Protein AF-A0A3M1FIF6-F1 (afdb_monomer)

Radius of gyration: 38.56 Å; Cα contacts (8 Å, |Δi|>4): 277; chains: 1; bounding box: 97×62×98 Å

Solvent-accessible surface area (backbone atoms only — not comparable to full-atom values): 12762 Å² total; per-residue (Å²): 134,82,80,75,77,68,78,75,54,40,77,48,68,48,83,48,38,41,94,79,34,42,35,45,82,38,70,47,76,80,65,50,48,75,54,70,48,67,46,13,52,78,68,37,46,34,55,78,44,71,49,74,81,66,53,41,77,62,70,82,65,48,12,51,79,66,41,65,35,32,33,70,48,83,51,40,38,95,76,36,45,34,47,75,42,67,48,76,80,67,52,48,78,50,69,48,68,45,12,47,82,66,34,43,34,43,80,42,72,50,80,80,67,53,46,78,51,72,46,71,44,12,46,84,69,36,42,36,51,81,51,70,50,68,83,61,54,45,76,48,72,65,67,47,12,47,88,73,34,86,40,59,78,41,62,85,44,86,78,75,66,53,49,101,89,46,86,78,72,83,75,71,76,80,77,79,83,78,88,85,81,92,84,89,80,91,82,89,85,85,90,84,84,90,84,92,88,89,87,82,135

Nearest PDB structures (foldseek):
  3fby-assembly3_C  TM=7.696E-01  e=1.715E-20  Homo sapiens
  1yo8-assembly1_A  TM=8.166E-01  e=1.589E-19  Homo sapiens
  2rhp-assembly1_A  TM=7.759E-01  e=4.993E-20  unclassified
  1ux6-assembly1_A  TM=5.745E-01  e=5.198E-10  Homo sapiens

Sequence (201 aa):
MHLVVESNGDADCDGRPDEEDNCPEVENPNQSDGDGDGVGDACDNCRTVSNPEQTDTDEDGLGDACDGDDDNDGRGDGSDNCPIVANPDQQNGDGDRWGDACDNCPDTRNDDQTDGDEDGVGDACDNCPDTRNAEQNDRDLDGAGDVCDCAPNDPDQQTGCTGCGGISALTLPPAPWGTLPLFGFLLACTLVIRFAGKARK

Mean predicted aligned error: 12.82 Å

pLDDT: mean 85.35, std 20.3, range [39.88, 98.81]

Foldseek 3Di:
DPPPPPVQCQQCPLPDHCVRALDSNFRDVVQDQQCPQSHGCRQALDRNFRDVVNDQLCPPSRHPRPDQQSNPLVDGQVRALDSRFRDVPQDQQCPESHHCRQALDSNFHDNPNDQQCPQSHHPRQALDSNDRDVVNDQQCPLSHGPVRDPCSNDNVPPDDPCDDDDDPPPPDDPDPDDDDDDDDDDDDDDDDDDDDDDDDD

Structure (mmCIF, N/CA/C/O backbone):
data_AF-A0A3M1FIF6-F1
#
_entry.id   AF-A0A3M1FIF6-F1
#
loop_
_atom_site.group_PDB
_atom_site.id
_atom_site.type_symbol
_atom_site.label_atom_id
_atom_site.label_alt_id
_atom_site.label_comp_id
_atom_site.label_asym_id
_atom_site.label_entity_id
_atom_site.label_seq_id
_atom_site.pdbx_PDB_ins_code
_atom_site.Cartn_x
_atom_site.Cartn_y
_atom_site.Cartn_z
_atom_site.occupancy
_atom_site.B_iso_or_equiv
_atom_site.auth_seq_id
_atom_site.auth_comp_id
_atom_site.auth_asym_id
_atom_site.auth_atom_id
_atom_site.pdbx_PDB_model_num
ATOM 1 N N . MET A 1 1 ? -19.672 41.237 34.293 1.00 49.28 1 MET A N 1
ATOM 2 C CA . MET A 1 1 ? -19.257 39.824 34.273 1.00 49.28 1 MET A CA 1
ATOM 3 C C . MET A 1 1 ? -19.518 39.320 32.872 1.00 49.28 1 MET A C 1
ATOM 5 O O . MET A 1 1 ? -20.670 39.131 32.517 1.00 49.28 1 MET A O 1
ATOM 9 N N . HIS A 1 2 ? -18.475 39.256 32.053 1.00 57.16 2 HIS A N 1
ATOM 10 C CA . HIS A 1 2 ? -18.519 38.535 30.789 1.00 57.16 2 HIS A CA 1
ATOM 11 C C . HIS A 1 2 ? -18.121 37.110 31.167 1.00 57.16 2 HIS A C 1
ATOM 13 O O . HIS A 1 2 ? -16.975 36.892 31.552 1.00 57.16 2 HIS A O 1
ATOM 19 N N . LEU A 1 3 ? -19.098 36.206 31.243 1.00 53.75 3 LEU A N 1
ATOM 20 C CA . LEU A 1 3 ? -18.813 34.780 31.335 1.00 53.75 3 LEU A CA 1
ATOM 21 C C . LEU A 1 3 ? -18.221 34.411 29.981 1.00 53.75 3 LEU A C 1
ATOM 23 O O . LEU A 1 3 ? -18.944 34.337 28.992 1.00 53.75 3 LEU A O 1
ATOM 27 N N . VAL A 1 4 ? -16.899 34.296 29.937 1.00 54.22 4 VAL A N 1
ATOM 28 C CA . VAL A 1 4 ? -16.239 33.542 28.882 1.00 54.22 4 VAL A CA 1
ATOM 29 C C . VAL A 1 4 ? -16.661 32.107 29.172 1.00 54.22 4 VAL A C 1
ATOM 31 O O . VAL A 1 4 ? -16.271 31.551 30.195 1.00 54.22 4 VAL A O 1
ATOM 34 N N . VAL A 1 5 ? -17.583 31.569 28.377 1.00 57.00 5 VAL A N 1
ATOM 35 C CA . VAL A 1 5 ? -17.712 30.118 28.281 1.00 57.00 5 VAL A CA 1
ATOM 36 C C . VAL A 1 5 ? -16.458 29.737 27.516 1.00 57.00 5 VAL A C 1
ATOM 38 O O . VAL A 1 5 ? -16.393 29.929 26.305 1.00 57.00 5 VAL A O 1
ATOM 41 N N . GLU A 1 6 ? -15.401 29.397 28.247 1.00 57.62 6 GLU A N 1
ATOM 42 C CA . GLU A 1 6 ? -14.290 28.665 27.659 1.00 57.62 6 GLU A CA 1
ATOM 43 C C . GLU A 1 6 ? -14.957 27.416 27.072 1.00 57.62 6 GLU A C 1
ATOM 45 O O . GLU A 1 6 ? -15.631 26.686 27.796 1.00 57.62 6 GLU A O 1
ATOM 50 N N . SER A 1 7 ? -14.955 27.275 25.741 1.00 63.34 7 SER A N 1
ATOM 51 C CA . SER A 1 7 ? -15.323 26.007 25.111 1.00 63.34 7 SER A CA 1
ATOM 52 C C . SER A 1 7 ? -14.453 24.974 25.802 1.00 63.34 7 SER A C 1
ATOM 54 O O . SER A 1 7 ? -13.232 25.103 25.728 1.00 63.34 7 SER A O 1
ATOM 56 N N . ASN A 1 8 ? -15.050 24.044 26.540 1.00 65.88 8 ASN A N 1
ATOM 57 C CA . ASN A 1 8 ? -14.327 23.167 27.460 1.00 65.88 8 ASN A CA 1
ATOM 58 C C . ASN A 1 8 ? -13.332 22.216 26.763 1.00 65.88 8 ASN A C 1
ATOM 60 O O . ASN A 1 8 ? -12.764 21.382 27.454 1.00 65.88 8 ASN A O 1
ATOM 64 N N . GLY A 1 9 ? -13.104 22.369 25.449 1.00 86.81 9 GLY A N 1
ATOM 65 C CA . GLY A 1 9 ? -12.357 21.425 24.624 1.00 86.81 9 GLY A CA 1
ATOM 66 C C . GLY A 1 9 ? -12.996 20.061 24.781 1.00 86.81 9 GLY A C 1
ATOM 67 O O . GLY A 1 9 ? -12.345 19.193 25.319 1.00 86.81 9 GLY A O 1
ATOM 68 N N . ASP A 1 10 ? -14.298 19.988 24.516 1.00 93.88 10 ASP A N 1
ATOM 69 C CA . ASP A 1 10 ? -15.177 18.829 24.691 1.00 93.88 10 ASP A CA 1
ATOM 70 C C . ASP A 1 10 ? -16.154 18.927 23.511 1.00 93.88 10 ASP A C 1
ATOM 72 O O . ASP A 1 10 ? -17.093 19.743 23.531 1.00 93.88 10 ASP A O 1
ATOM 76 N N . ALA A 1 11 ? -15.781 18.294 22.399 1.00 95.44 11 ALA A N 1
ATOM 77 C CA . ALA A 1 11 ? -16.432 18.460 21.105 1.00 95.44 11 ALA A CA 1
ATOM 78 C C . ALA A 1 11 ? -17.765 17.705 21.024 1.00 95.44 11 ALA A C 1
ATOM 80 O O . ALA A 1 11 ? -18.719 18.217 20.421 1.00 95.44 11 ALA A O 1
ATOM 81 N N . ASP A 1 12 ? -17.868 16.562 21.694 1.00 95.62 12 ASP A N 1
ATOM 82 C CA . ASP A 1 12 ? -19.055 15.713 21.701 1.00 95.62 12 ASP A CA 1
ATOM 83 C C . ASP A 1 12 ? -19.976 15.931 22.922 1.00 95.62 12 ASP A C 1
ATOM 85 O O . ASP A 1 12 ? -21.118 15.471 22.926 1.00 95.62 12 ASP A O 1
ATOM 89 N N . CYS A 1 13 ? -19.552 16.748 23.894 1.00 95.12 13 CYS A N 1
ATOM 90 C CA . CYS A 1 13 ? -20.292 17.110 25.104 1.00 95.12 13 CYS A CA 1
ATOM 91 C C . CYS A 1 13 ? -20.583 15.931 26.048 1.00 95.12 13 CYS A C 1
ATOM 93 O O . CYS A 1 13 ? -21.569 15.978 26.805 1.00 95.12 13 CYS A O 1
ATOM 95 N N . ASP A 1 14 ? -19.737 14.903 26.054 1.00 95.69 14 ASP A N 1
ATOM 96 C CA . ASP A 1 14 ? -19.899 13.717 26.896 1.00 95.69 14 ASP A CA 1
ATOM 97 C C . ASP A 1 14 ? -19.422 13.935 28.357 1.00 95.69 14 ASP A C 1
ATOM 99 O O . ASP A 1 14 ? -19.724 13.154 29.275 1.00 95.69 14 ASP A O 1
ATOM 103 N N . GLY A 1 15 ? -18.751 15.068 28.601 1.00 94.44 15 GLY A N 1
ATOM 104 C CA . GLY A 1 15 ? -18.193 15.461 29.889 1.00 94.44 15 GLY A CA 1
ATOM 105 C C . GLY A 1 15 ? -16.718 15.099 30.086 1.00 94.44 15 GLY A C 1
ATOM 106 O O . GLY A 1 15 ? -16.216 15.264 31.210 1.00 94.44 15 GLY A O 1
ATOM 107 N N . ARG A 1 16 ? -16.029 14.632 29.042 1.00 94.19 16 ARG A N 1
ATOM 108 C CA . ARG A 1 16 ? -14.581 14.454 28.950 1.00 94.19 16 ARG A CA 1
ATOM 109 C C . ARG A 1 16 ? -13.983 15.533 28.047 1.00 94.19 16 ARG A C 1
ATOM 111 O O . ARG A 1 16 ? -14.531 15.842 27.003 1.00 94.19 16 ARG A O 1
ATOM 118 N N . PRO A 1 17 ? -12.879 16.172 28.459 1.00 95.31 17 PRO A N 1
ATOM 119 C CA . PRO A 1 17 ? -12.136 17.022 27.540 1.00 95.31 17 PRO A CA 1
ATOM 120 C C . PRO A 1 17 ? -11.470 16.180 26.441 1.00 95.31 17 PRO A C 1
ATOM 122 O O . PRO A 1 17 ? -10.896 15.151 26.779 1.00 95.31 17 PRO A O 1
ATOM 125 N N . ASP A 1 18 ? -11.423 16.670 25.201 1.00 94.88 18 ASP A N 1
ATOM 126 C CA . ASP A 1 18 ? -10.848 16.037 24.002 1.00 94.88 18 ASP A CA 1
ATOM 127 C C . ASP A 1 18 ? -9.429 15.468 24.240 1.00 94.88 18 ASP A C 1
ATOM 129 O O . ASP A 1 18 ? -9.047 14.451 23.677 1.00 94.88 18 ASP A O 1
ATOM 133 N N . GLU A 1 19 ? -8.611 16.117 25.084 1.00 95.56 19 GLU A N 1
ATOM 134 C CA . GLU A 1 19 ? -7.244 15.662 25.415 1.00 95.56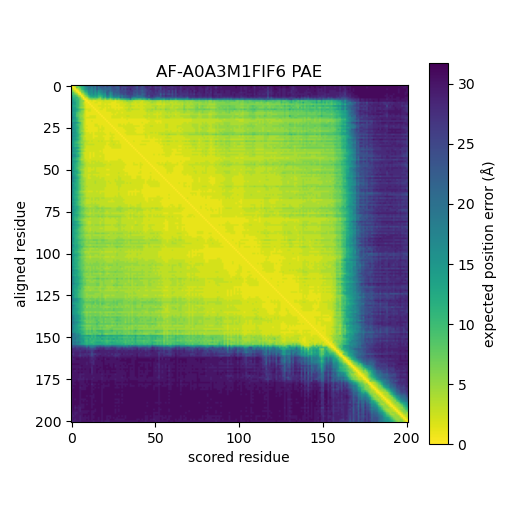 19 GLU A CA 1
ATOM 135 C C . GLU A 1 19 ? -7.204 14.422 26.336 1.00 95.56 19 GLU A C 1
ATOM 137 O O . GLU A 1 19 ? -6.167 13.766 26.455 1.00 95.56 19 GLU A O 1
ATOM 142 N N . GLU A 1 20 ? -8.302 14.137 27.035 1.00 95.81 20 GLU A N 1
ATOM 143 C CA . GLU A 1 20 ? -8.501 12.987 27.926 1.00 95.81 20 GLU A CA 1
ATOM 144 C C . GLU A 1 20 ? -9.580 12.027 27.394 1.00 95.81 20 GLU A C 1
ATOM 146 O O . GLU A 1 20 ? -9.973 11.110 28.121 1.00 95.81 20 GLU A O 1
ATOM 151 N N . ASP A 1 21 ? -10.056 12.260 26.169 1.00 97.75 21 ASP A N 1
ATOM 152 C CA . ASP A 1 21 ? -11.133 11.531 25.517 1.00 97.75 21 ASP A CA 1
ATOM 153 C C . ASP A 1 21 ? -10.577 10.591 24.439 1.00 97.75 21 ASP A C 1
ATOM 155 O O . ASP A 1 21 ? -9.912 11.022 23.496 1.00 97.75 21 ASP A O 1
ATOM 159 N N . ASN A 1 22 ? -10.829 9.291 24.583 1.00 98.19 22 ASN A N 1
ATOM 160 C CA . ASN A 1 22 ? -10.452 8.293 23.585 1.00 98.19 22 ASN A CA 1
ATOM 161 C C . ASN A 1 22 ? -11.441 8.178 22.407 1.00 98.19 22 ASN A C 1
ATOM 163 O O . ASN A 1 22 ? -11.198 7.380 21.505 1.00 98.19 22 ASN A O 1
ATOM 167 N N . CYS A 1 23 ? -12.514 8.975 22.383 1.00 98.25 23 CYS A N 1
ATOM 168 C CA . CYS A 1 23 ? -13.397 9.198 21.239 1.00 98.25 23 CYS A CA 1
ATOM 169 C C . CYS A 1 23 ? -13.883 10.662 21.149 1.00 98.25 23 CYS A C 1
ATOM 171 O O . CYS A 1 23 ? -15.083 10.894 21.244 1.00 98.25 23 CYS A O 1
ATOM 173 N N . PRO A 1 24 ? -13.017 11.644 20.829 1.00 97.31 24 PRO A N 1
ATOM 174 C CA . PRO A 1 24 ? -13.350 13.077 20.927 1.00 97.31 24 PRO A CA 1
ATOM 175 C C . PRO A 1 24 ? -14.587 13.560 20.148 1.00 97.31 24 PRO A C 1
ATOM 177 O O . PRO A 1 24 ? -15.084 14.657 20.376 1.00 97.31 24 PRO A O 1
ATOM 180 N N . GLU A 1 25 ? -15.059 12.788 19.168 1.00 97.12 25 GLU A N 1
ATOM 181 C CA . GLU A 1 25 ? -16.202 13.133 18.312 1.00 97.12 25 GLU A CA 1
ATOM 182 C C . GLU A 1 25 ? -17.436 12.236 18.569 1.00 97.12 25 GLU A C 1
ATOM 184 O O . GLU A 1 25 ? -18.458 12.386 17.889 1.00 97.12 25 GLU A O 1
ATOM 189 N N . VAL A 1 26 ? -17.363 11.276 19.503 1.00 97.69 26 VAL A N 1
ATOM 190 C CA 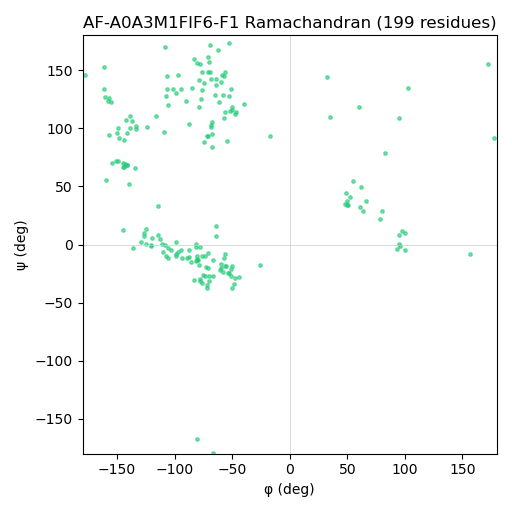. VAL A 1 26 ? -18.415 10.276 19.751 1.00 97.69 26 VAL A CA 1
ATOM 191 C C . VAL A 1 26 ? -18.620 10.042 21.246 1.00 97.69 26 VAL A C 1
ATOM 193 O O . VAL A 1 26 ? -17.839 9.326 21.866 1.00 97.69 26 VAL A O 1
ATOM 196 N N . GLU A 1 27 ? -19.782 10.485 21.752 1.00 98.00 27 GLU A N 1
ATOM 197 C CA . GLU A 1 27 ? -20.105 10.438 23.185 1.00 98.00 27 GLU A CA 1
ATOM 198 C C . GLU A 1 27 ? -19.815 9.071 23.829 1.00 98.00 27 GLU A C 1
ATOM 200 O O . GLU A 1 27 ? -20.529 8.081 23.599 1.00 98.00 27 GLU A O 1
ATOM 205 N N . ASN A 1 28 ? -18.830 9.020 24.727 1.00 97.88 28 ASN A N 1
ATOM 206 C CA . ASN A 1 28 ? -18.454 7.813 25.456 1.00 97.88 28 ASN A CA 1
ATOM 207 C C . ASN A 1 28 ? -17.991 8.107 26.905 1.00 97.88 28 ASN A C 1
ATOM 209 O O . ASN A 1 28 ? -16.875 7.761 27.306 1.00 97.88 28 ASN A O 1
ATOM 213 N N . PRO A 1 29 ? -18.886 8.575 27.805 1.00 96.69 29 PRO A N 1
ATOM 214 C CA . PRO A 1 29 ? -18.477 9.077 29.128 1.00 96.69 29 PRO A CA 1
ATOM 215 C C . PRO A 1 29 ? -17.753 8.051 30.019 1.00 96.69 29 PRO A C 1
ATOM 217 O O . PRO A 1 29 ? -17.075 8.392 31.001 1.00 96.69 29 PRO A O 1
ATOM 220 N N . ASN A 1 30 ? -17.955 6.761 29.729 1.00 97.56 30 ASN A N 1
ATOM 221 C CA . ASN A 1 30 ? -17.324 5.640 30.416 1.00 97.56 30 ASN A CA 1
ATOM 222 C C . ASN A 1 30 ? -15.894 5.345 29.939 1.00 97.56 30 ASN A C 1
ATOM 224 O O . ASN A 1 30 ? -15.221 4.599 30.652 1.00 97.56 30 ASN A O 1
ATOM 228 N N . GLN A 1 31 ? -15.455 5.907 28.806 1.00 98.19 31 GLN A N 1
ATOM 229 C CA . GLN A 1 31 ? -14.107 5.788 28.240 1.00 98.19 31 GLN A CA 1
ATOM 230 C C . GLN A 1 31 ? -13.654 4.323 28.191 1.00 98.19 31 GLN A C 1
ATOM 232 O O . GLN A 1 31 ? -12.589 3.957 28.685 1.00 98.19 31 GLN A O 1
ATOM 237 N N . SER A 1 32 ? -14.556 3.442 27.740 1.00 98.50 32 SER A N 1
ATOM 238 C CA . SER A 1 32 ? -14.239 2.017 27.594 1.00 98.50 32 SER A CA 1
ATOM 239 C C . SER A 1 32 ? -13.342 1.822 26.382 1.00 98.50 32 SER A C 1
ATOM 241 O O . SER A 1 32 ? -13.538 2.488 25.374 1.00 98.50 32 SER A O 1
ATOM 243 N N . ASP A 1 33 ? -12.356 0.953 26.532 1.00 98.50 33 ASP A N 1
ATOM 244 C CA . ASP A 1 33 ? -11.317 0.640 25.553 1.00 98.50 33 ASP A CA 1
ATOM 245 C C . ASP A 1 33 ? -10.948 -0.828 25.808 1.00 98.50 33 ASP A C 1
ATOM 247 O O . ASP A 1 33 ? -10.303 -1.170 26.811 1.00 98.50 33 ASP A O 1
ATOM 251 N N . GLY A 1 34 ? -11.564 -1.715 25.030 1.00 98.00 34 GLY A N 1
ATOM 252 C CA . GLY A 1 34 ? -11.594 -3.149 25.276 1.00 98.00 34 GLY A CA 1
ATOM 253 C C . GLY A 1 34 ? -10.261 -3.839 25.016 1.00 98.00 34 GLY A C 1
ATOM 254 O O . GLY A 1 34 ? -9.918 -4.790 25.733 1.00 98.00 34 GLY A O 1
ATOM 255 N N . ASP A 1 35 ? -9.515 -3.371 24.023 1.00 98.50 35 ASP A N 1
ATOM 256 C CA . ASP A 1 35 ? -8.230 -3.930 23.613 1.00 98.50 35 ASP A CA 1
ATOM 257 C C . ASP A 1 35 ? -7.020 -3.077 24.026 1.00 98.50 35 ASP A C 1
ATOM 259 O O . ASP A 1 35 ? -5.899 -3.600 24.068 1.00 98.50 35 ASP A O 1
ATOM 263 N N . GLY A 1 36 ? -7.247 -1.847 24.488 1.00 98.38 36 GLY A N 1
ATOM 264 C CA . GLY A 1 36 ? -6.241 -0.983 25.089 1.00 98.38 36 GLY A CA 1
ATOM 265 C C . GLY A 1 36 ? -5.367 -0.268 24.067 1.00 98.38 36 GLY A C 1
ATOM 266 O O . GLY A 1 36 ? -4.189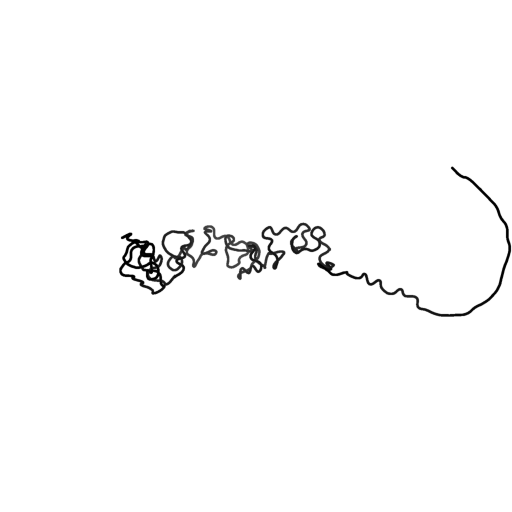 -0.030 24.365 1.00 98.38 36 GLY A O 1
ATOM 267 N N . ASP A 1 37 ? -5.887 0.005 22.873 1.00 98.50 37 ASP A N 1
ATOM 268 C CA . ASP A 1 37 ? -5.135 0.617 21.780 1.00 98.50 37 ASP A CA 1
ATOM 269 C C . ASP A 1 37 ? -5.135 2.157 21.803 1.00 98.50 37 ASP A C 1
ATOM 271 O O . ASP A 1 37 ? -4.294 2.790 21.157 1.00 98.50 37 ASP A O 1
ATOM 275 N N . GLY A 1 38 ? -5.980 2.748 22.653 1.00 98.06 38 GLY A N 1
ATOM 276 C CA . GLY A 1 38 ? -6.117 4.189 22.828 1.00 98.06 38 GLY A CA 1
ATOM 277 C C . GLY A 1 38 ? -7.310 4.808 22.101 1.00 98.06 38 GLY A C 1
ATOM 278 O O . GLY A 1 38 ? -7.558 5.995 22.317 1.00 98.06 38 GLY A O 1
ATOM 279 N N . VAL A 1 39 ? -8.057 4.036 21.313 1.00 98.62 39 VAL A N 1
ATOM 280 C CA . VAL A 1 39 ? -9.339 4.403 20.708 1.00 98.62 39 VAL A CA 1
ATOM 281 C C . VAL A 1 39 ? -10.459 3.766 21.532 1.00 98.62 39 VAL A C 1
ATOM 283 O O . VAL A 1 39 ? -10.386 2.622 21.965 1.00 98.62 39 VAL A O 1
ATOM 286 N N . GLY A 1 40 ? -11.497 4.531 21.861 1.00 98.62 40 GLY A N 1
ATOM 287 C CA . GLY A 1 40 ? -12.576 4.018 22.701 1.00 98.62 40 GLY A CA 1
ATOM 288 C C . GLY A 1 40 ? -13.530 3.090 21.947 1.00 98.62 40 GLY A C 1
ATOM 289 O O . GLY A 1 40 ? -13.878 3.343 20.799 1.00 98.62 40 GLY A O 1
ATOM 290 N N . ASP A 1 41 ? -14.108 2.107 22.646 1.00 98.69 41 ASP A N 1
ATOM 291 C CA . ASP A 1 41 ? -15.076 1.127 22.111 1.00 98.69 41 ASP A CA 1
ATOM 292 C C . ASP A 1 41 ? -16.259 1.758 21.336 1.00 98.69 41 ASP A C 1
ATOM 294 O O . ASP A 1 41 ? -16.989 1.071 20.616 1.00 98.69 41 ASP A O 1
ATOM 298 N N . ALA A 1 42 ? -16.548 3.039 21.581 1.00 98.19 42 ALA A N 1
ATOM 299 C CA . ALA A 1 42 ? -17.637 3.777 20.951 1.00 98.19 42 ALA A CA 1
ATOM 300 C C . ALA A 1 42 ? -17.315 4.238 19.521 1.00 98.19 42 ALA A C 1
ATOM 302 O O . ALA A 1 42 ? -18.240 4.348 18.714 1.00 98.19 42 ALA A O 1
ATOM 303 N N . CYS A 1 43 ? -16.041 4.493 19.228 1.00 98.44 43 CYS A N 1
ATOM 304 C CA . CYS A 1 43 ? -15.541 4.973 17.943 1.00 98.44 43 CYS A CA 1
ATOM 305 C C . CYS A 1 43 ? -14.517 4.024 17.299 1.00 98.44 43 CYS A C 1
ATOM 307 O O . CYS A 1 43 ? -14.062 4.310 16.201 1.00 98.44 43 CYS A O 1
ATOM 309 N N . ASP A 1 44 ? -14.199 2.911 17.957 1.00 98.81 44 ASP A N 1
ATOM 310 C CA . ASP A 1 44 ? -13.289 1.885 17.466 1.00 98.81 44 ASP A CA 1
ATOM 311 C C . ASP A 1 44 ? -13.966 0.960 16.430 1.00 98.81 44 ASP A C 1
ATOM 313 O O . ASP A 1 44 ? -14.944 0.254 16.734 1.00 98.81 44 ASP A O 1
ATOM 317 N N . ASN A 1 45 ? -13.443 0.958 15.200 1.00 98.69 45 ASN A N 1
ATOM 318 C CA . ASN A 1 45 ? -13.883 0.103 14.096 1.00 98.69 45 ASN A CA 1
ATOM 319 C C . ASN A 1 45 ? -13.456 -1.372 14.263 1.00 98.69 45 ASN A C 1
ATOM 321 O O . ASN A 1 45 ? -14.011 -2.244 13.593 1.00 98.69 45 ASN A O 1
ATOM 325 N N . CYS A 1 46 ? -12.586 -1.678 15.232 1.00 98.56 46 CYS A N 1
ATOM 326 C CA . CYS A 1 46 ? -12.130 -3.017 15.589 1.00 98.56 46 CYS A CA 1
ATOM 327 C C . CYS A 1 46 ? -12.007 -3.262 17.102 1.00 98.56 46 CYS A C 1
ATOM 329 O O . CYS A 1 46 ? -11.054 -3.893 17.529 1.00 98.56 46 CYS A O 1
ATOM 331 N N . ARG A 1 47 ? -13.069 -2.966 17.868 1.00 98.19 47 ARG A N 1
ATOM 332 C CA . ARG A 1 47 ? -13.305 -3.162 19.334 1.00 98.19 47 ARG A CA 1
ATOM 333 C C . ARG A 1 47 ? -12.593 -4.262 20.146 1.00 98.19 47 ARG A C 1
ATOM 335 O O . ARG A 1 47 ? -12.744 -4.321 21.369 1.00 98.19 47 ARG A O 1
ATOM 342 N N . THR A 1 48 ? -12.015 -5.275 19.517 1.00 98.00 48 THR A N 1
ATOM 343 C CA . THR A 1 48 ? -11.330 -6.386 20.191 1.00 98.00 48 THR A CA 1
ATOM 344 C C . THR A 1 48 ? -9.923 -6.657 19.653 1.00 98.00 48 THR A C 1
ATOM 346 O O . THR A 1 48 ? -9.295 -7.626 20.096 1.00 98.00 48 THR A O 1
ATOM 349 N N . VAL A 1 49 ? -9.450 -5.864 18.691 1.00 98.38 49 VAL A N 1
ATOM 350 C CA . VAL A 1 49 ? -8.175 -6.015 17.993 1.00 98.38 49 VAL A CA 1
ATOM 351 C C . VAL A 1 49 ? -7.525 -4.643 17.864 1.00 98.38 49 VAL A C 1
ATOM 353 O O . VAL A 1 49 ? -7.882 -3.876 16.987 1.00 98.38 49 VAL A O 1
ATOM 356 N N . SER A 1 50 ? -6.488 -4.421 18.673 1.00 98.50 50 SER A N 1
ATOM 357 C CA . SER A 1 50 ? -5.751 -3.158 18.708 1.00 98.50 50 SER A CA 1
ATOM 358 C C . SER A 1 50 ? -5.315 -2.684 17.317 1.00 98.50 50 SER A C 1
ATOM 360 O O . SER A 1 50 ? -4.504 -3.347 16.659 1.00 98.50 50 SER A O 1
ATOM 362 N N . ASN A 1 51 ? -5.805 -1.513 16.919 1.00 98.50 51 ASN A N 1
ATOM 363 C CA . ASN A 1 51 ? -5.541 -0.840 15.653 1.00 98.50 51 ASN A CA 1
ATOM 364 C C . ASN A 1 51 ? -5.632 0.699 15.806 1.00 98.50 51 ASN A C 1
ATOM 366 O O . ASN A 1 51 ? -6.517 1.339 15.236 1.00 98.50 51 ASN A O 1
ATOM 370 N N . PRO A 1 52 ? -4.654 1.343 16.478 1.00 98.38 52 PRO A N 1
ATOM 371 C CA . PRO A 1 52 ? -4.731 2.771 16.815 1.00 98.38 52 PRO A CA 1
ATOM 372 C C . PRO A 1 52 ? -4.907 3.724 15.623 1.00 98.38 52 PRO A C 1
ATOM 374 O O . PRO A 1 52 ? -5.368 4.849 15.790 1.00 98.38 52 PRO A O 1
ATOM 377 N N . GLU A 1 53 ? -4.500 3.299 14.424 1.00 98.38 53 GLU A N 1
ATOM 378 C CA . GLU A 1 53 ? -4.612 4.089 13.192 1.00 98.38 53 GLU A CA 1
ATOM 379 C C . GLU A 1 53 ? -6.021 4.044 12.575 1.00 98.38 53 GLU A C 1
ATOM 381 O O . GLU A 1 53 ? -6.303 4.841 11.683 1.00 98.38 53 GLU A O 1
ATOM 386 N N . GLN A 1 54 ? -6.891 3.128 13.032 1.00 98.56 54 GLN A N 1
ATOM 387 C CA . GLN A 1 54 ? -8.294 2.992 12.613 1.00 98.56 54 GLN A CA 1
ATOM 388 C C . GLN A 1 54 ? -8.468 2.976 11.086 1.00 98.56 54 GLN A C 1
ATOM 390 O O . GLN A 1 54 ? -9.403 3.561 10.543 1.00 98.56 54 GLN A O 1
ATOM 395 N N . THR A 1 55 ? -7.530 2.335 10.385 1.00 98.50 55 THR A N 1
ATOM 396 C CA . THR A 1 55 ? -7.609 2.153 8.932 1.00 98.50 55 THR A CA 1
ATOM 397 C C . THR A 1 55 ? -8.816 1.279 8.595 1.00 98.50 55 THR A C 1
ATOM 399 O O . THR A 1 55 ? -9.106 0.329 9.323 1.00 98.50 55 THR A O 1
ATOM 402 N N . ASP A 1 56 ? -9.536 1.688 7.558 1.00 98.50 56 ASP A N 1
ATOM 403 C CA . ASP A 1 56 ? -10.748 1.084 7.004 1.00 98.50 56 ASP A CA 1
ATOM 404 C C . ASP A 1 56 ? -10.690 1.396 5.501 1.00 98.50 56 ASP A C 1
ATOM 406 O O . ASP A 1 56 ? -10.989 2.518 5.074 1.00 98.50 56 ASP A O 1
ATOM 410 N N . THR A 1 57 ? -10.099 0.477 4.739 1.00 98.44 57 THR A N 1
ATOM 411 C CA . THR A 1 57 ? -9.682 0.696 3.348 1.00 98.44 57 THR A CA 1
ATOM 412 C C . THR A 1 57 ? -10.875 0.828 2.396 1.00 98.44 57 THR A C 1
ATOM 414 O O . THR A 1 57 ? -10.812 1.600 1.430 1.00 98.44 57 THR A O 1
ATOM 417 N N . ASP A 1 58 ? -11.983 0.153 2.683 1.00 98.12 58 ASP A N 1
ATOM 418 C CA . ASP A 1 58 ? -13.190 0.147 1.855 1.00 98.12 58 ASP A CA 1
ATOM 419 C C . ASP A 1 58 ? -14.368 0.968 2.419 1.00 98.12 58 ASP A C 1
ATOM 421 O O . ASP A 1 58 ? -15.391 1.136 1.739 1.00 98.12 58 ASP A O 1
ATOM 425 N N . GLU A 1 59 ? -14.198 1.549 3.607 1.00 98.19 59 GLU A N 1
ATOM 426 C CA . GLU A 1 59 ? -15.173 2.370 4.323 1.00 98.19 59 GLU A CA 1
ATOM 427 C C . GLU A 1 59 ? -16.477 1.617 4.673 1.00 98.19 59 GLU A C 1
ATOM 429 O O . GLU A 1 59 ? -17.567 2.218 4.702 1.00 98.19 59 GLU A O 1
ATOM 434 N N . ASP A 1 60 ? -16.409 0.307 4.938 1.00 98.00 60 ASP A N 1
ATOM 435 C CA . ASP A 1 60 ? -17.570 -0.501 5.336 1.00 98.00 60 ASP A CA 1
ATOM 436 C C . ASP A 1 60 ? -17.917 -0.390 6.840 1.00 98.00 60 ASP A C 1
ATOM 438 O O . ASP A 1 60 ? -19.051 -0.687 7.262 1.00 98.00 60 ASP A O 1
ATOM 442 N N . GLY A 1 61 ? -16.984 0.157 7.627 1.00 97.69 61 GLY A N 1
ATOM 443 C CA . GLY A 1 61 ? -17.089 0.376 9.065 1.00 97.69 61 GLY A CA 1
ATOM 444 C C . GLY A 1 61 ? -16.463 -0.722 9.930 1.00 97.69 61 GLY A C 1
ATOM 445 O O . GLY A 1 61 ? -16.524 -0.606 11.161 1.00 97.69 61 GLY A O 1
ATOM 446 N N . LEU A 1 62 ? -15.901 -1.774 9.335 1.00 98.44 62 LEU A N 1
ATOM 447 C CA . LEU A 1 62 ? -14.925 -2.667 9.951 1.00 98.44 62 LEU A CA 1
ATOM 448 C C . LEU A 1 62 ? -13.525 -2.175 9.583 1.00 98.44 62 LEU A C 1
ATOM 450 O O . LEU A 1 62 ? -13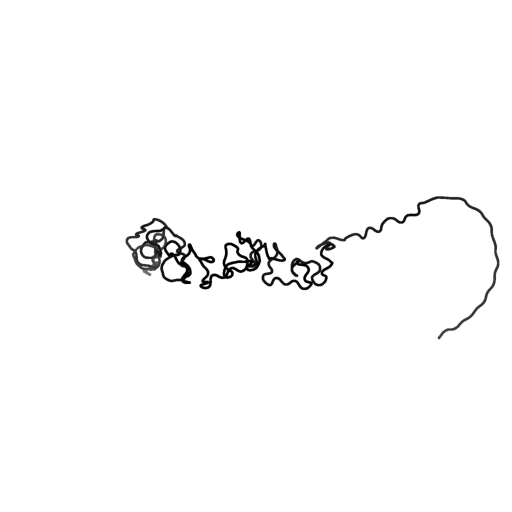.260 -1.820 8.448 1.00 98.44 62 LEU A O 1
ATOM 454 N N . GLY A 1 63 ? -12.619 -2.102 10.556 1.00 98.50 63 GLY A N 1
ATOM 455 C CA . GLY A 1 63 ? -11.238 -1.739 10.237 1.00 98.50 63 GLY A CA 1
ATOM 456 C C . GLY A 1 63 ? -10.456 -2.909 9.649 1.00 98.50 63 GLY A C 1
ATOM 457 O O . GLY A 1 63 ? -10.708 -4.056 10.021 1.00 98.50 63 GLY A O 1
ATOM 458 N N . ASP A 1 64 ? -9.410 -2.618 8.876 1.00 98.75 64 ASP A N 1
ATOM 459 C CA . ASP A 1 64 ? -8.525 -3.612 8.236 1.00 98.75 64 ASP A CA 1
ATOM 460 C C . ASP A 1 64 ? -7.946 -4.640 9.240 1.00 98.75 64 ASP A C 1
ATOM 462 O O . ASP A 1 64 ? -7.565 -5.764 8.931 1.00 98.75 64 ASP A O 1
ATOM 466 N N . ALA A 1 65 ? -7.853 -4.275 10.523 1.00 98.25 65 ALA A N 1
ATOM 467 C CA . ALA A 1 65 ? -7.360 -5.182 11.560 1.00 98.25 65 ALA A CA 1
ATOM 468 C C . ALA A 1 65 ? -8.334 -6.327 11.907 1.00 98.25 65 ALA A C 1
ATOM 470 O O . ALA A 1 65 ? -7.930 -7.319 12.531 1.00 98.25 65 ALA A O 1
ATOM 471 N N . CYS A 1 66 ? -9.617 -6.172 11.585 1.00 98.38 66 CYS A N 1
ATOM 472 C CA . CYS A 1 66 ? -10.685 -7.105 11.921 1.00 98.38 66 CYS A CA 1
ATOM 473 C C . CYS A 1 66 ? -11.664 -7.392 10.775 1.00 98.38 66 CYS A C 1
ATOM 475 O O . CYS A 1 66 ? -12.547 -8.243 10.964 1.00 98.38 66 CYS A O 1
ATOM 477 N N . ASP A 1 67 ? -11.503 -6.738 9.628 1.00 98.56 67 ASP A N 1
ATOM 478 C CA . ASP A 1 67 ? -12.041 -7.200 8.360 1.00 98.56 67 ASP A CA 1
ATOM 479 C C . ASP A 1 67 ? -11.259 -8.437 7.872 1.00 98.56 67 ASP A C 1
ATOM 481 O O . ASP A 1 67 ? -10.222 -8.815 8.423 1.00 98.56 67 ASP A O 1
ATOM 485 N N . GLY A 1 68 ? -11.840 -9.198 6.953 1.00 98.44 68 GLY A N 1
ATOM 486 C CA . GLY A 1 68 ? -11.158 -10.290 6.267 1.00 98.44 68 GLY A CA 1
ATOM 487 C C . GLY A 1 68 ? -11.194 -10.162 4.749 1.00 98.44 68 GLY A C 1
ATOM 488 O O . GLY A 1 68 ? -10.994 -11.191 4.092 1.00 98.44 68 GLY A O 1
ATOM 489 N N . ASP A 1 69 ? -11.572 -8.988 4.242 1.00 98.62 69 ASP A N 1
ATOM 490 C CA . ASP A 1 69 ? -11.634 -8.565 2.839 1.00 98.62 69 ASP A CA 1
ATOM 491 C C . ASP A 1 69 ? -11.490 -7.027 2.805 1.00 98.62 69 ASP A C 1
ATOM 493 O O . ASP A 1 69 ? -12.471 -6.330 2.566 1.00 98.62 69 ASP A O 1
ATOM 497 N N . ASP A 1 70 ? -10.292 -6.513 3.121 1.00 98.75 70 ASP A N 1
ATOM 498 C CA . ASP A 1 70 ? -10.034 -5.089 3.436 1.00 98.75 70 ASP A CA 1
ATOM 499 C C . ASP A 1 70 ? -10.396 -4.115 2.287 1.00 98.75 70 ASP A C 1
ATOM 501 O O . ASP A 1 70 ? -10.560 -2.914 2.505 1.00 98.75 70 ASP A O 1
ATOM 505 N N . ASP A 1 71 ? -10.504 -4.596 1.045 1.00 98.69 71 ASP A N 1
ATOM 506 C CA . ASP A 1 71 ? -10.891 -3.794 -0.122 1.00 98.69 71 ASP A CA 1
ATOM 507 C C . ASP A 1 71 ? -12.263 -4.167 -0.725 1.00 98.69 7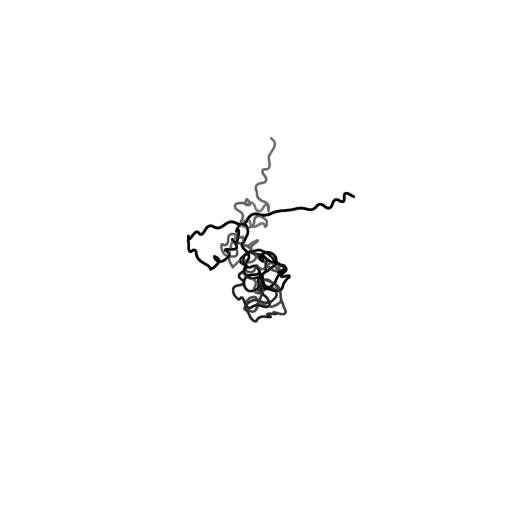1 ASP A C 1
ATOM 509 O O . ASP A 1 71 ? -12.677 -3.600 -1.752 1.00 98.69 71 ASP A O 1
ATOM 513 N N . ASN A 1 72 ? -12.984 -5.089 -0.075 1.00 98.38 72 ASN A N 1
ATOM 514 C CA . ASN A 1 72 ? -14.315 -5.590 -0.423 1.00 98.38 72 ASN A CA 1
ATOM 515 C C . ASN A 1 72 ? -14.483 -5.980 -1.908 1.00 98.38 72 ASN A C 1
ATOM 517 O O . ASN A 1 72 ? -15.564 -5.833 -2.512 1.00 98.38 72 ASN A O 1
ATOM 521 N N . ASP A 1 73 ? -13.432 -6.507 -2.534 1.00 98.44 73 ASP A N 1
ATOM 522 C CA . ASP A 1 73 ? -13.455 -6.896 -3.944 1.00 98.44 73 ASP A CA 1
ATOM 523 C C . ASP A 1 73 ? -14.133 -8.270 -4.179 1.00 98.44 73 ASP A C 1
ATOM 525 O O . ASP A 1 73 ? -14.525 -8.630 -5.306 1.00 98.44 73 ASP A O 1
ATOM 529 N N . GLY A 1 74 ? -14.344 -9.021 -3.090 1.00 97.88 74 GLY A N 1
ATOM 530 C CA . GLY A 1 74 ? -14.881 -10.377 -3.071 1.00 97.88 74 GLY A CA 1
ATOM 531 C C . GLY A 1 74 ? -13.823 -11.479 -2.928 1.00 97.88 74 GLY A C 1
ATOM 532 O O . GLY A 1 74 ? -14.161 -12.671 -3.098 1.00 97.88 74 GLY A O 1
ATOM 533 N N . ARG A 1 75 ? -12.571 -11.124 -2.631 1.00 98.06 75 ARG A N 1
ATOM 534 C CA . ARG A 1 75 ? -11.445 -12.008 -2.328 1.00 98.06 75 ARG A CA 1
ATOM 535 C C . ARG A 1 75 ? -10.851 -11.641 -0.971 1.00 98.06 75 ARG A C 1
ATOM 537 O O . ARG A 1 75 ? -9.983 -10.808 -0.860 1.00 98.06 75 ARG A O 1
ATOM 544 N N . GLY A 1 76 ? -11.191 -12.422 0.053 1.00 98.38 76 GLY A N 1
ATOM 545 C CA . GLY A 1 76 ? -10.584 -12.181 1.365 1.00 98.38 76 GLY A CA 1
ATOM 546 C C . GLY A 1 76 ? -9.046 -12.235 1.369 1.00 98.38 76 GLY A C 1
ATOM 547 O O . GLY A 1 76 ? -8.456 -13.101 0.698 1.00 98.38 76 GLY A O 1
ATOM 548 N N . ASP A 1 77 ? -8.426 -11.385 2.194 1.00 98.25 77 ASP A N 1
ATOM 549 C CA . ASP A 1 77 ? -7.013 -10.948 2.144 1.00 98.25 77 ASP A CA 1
ATOM 550 C C . ASP A 1 77 ? -6.011 -12.097 2.029 1.00 98.25 77 ASP A C 1
ATOM 552 O O . ASP A 1 77 ? -5.002 -12.038 1.332 1.00 98.25 77 ASP A O 1
ATOM 556 N N . GLY A 1 78 ? -6.285 -13.212 2.714 1.00 97.62 78 GLY A N 1
ATOM 557 C CA . GLY A 1 78 ? -5.405 -14.383 2.710 1.00 97.62 78 GLY A CA 1
ATOM 558 C C . GLY A 1 78 ? -5.302 -15.097 1.354 1.00 97.62 78 GLY A C 1
ATOM 559 O O . GLY A 1 78 ? -4.455 -15.982 1.190 1.00 97.62 78 GLY A O 1
ATOM 560 N N . SER A 1 79 ? -6.187 -14.775 0.413 1.00 97.69 79 SER A N 1
ATOM 561 C CA . SER A 1 79 ? -6.190 -15.280 -0.961 1.00 97.69 79 SER A CA 1
ATOM 562 C C . SER A 1 79 ? -6.076 -14.189 -2.020 1.00 97.69 79 SER A C 1
ATOM 564 O O . SER A 1 79 ? -6.039 -14.546 -3.199 1.00 97.69 79 SER A O 1
ATOM 566 N N . ASP A 1 80 ? -6.014 -12.931 -1.594 1.00 98.69 80 ASP A N 1
ATOM 567 C CA . ASP A 1 80 ? -5.898 -11.766 -2.453 1.00 98.69 80 ASP A CA 1
ATOM 568 C C . ASP A 1 80 ? -4.428 -11.488 -2.807 1.00 98.69 80 ASP A C 1
ATOM 570 O O . ASP A 1 80 ? -3.541 -11.564 -1.951 1.00 98.69 80 ASP A O 1
ATOM 574 N N . ASN A 1 81 ? -4.143 -11.213 -4.080 1.00 98.56 81 ASN A N 1
ATOM 575 C CA . ASN A 1 81 ? -2.824 -10.765 -4.526 1.00 98.56 81 ASN A CA 1
ATOM 576 C C . ASN A 1 81 ? -2.626 -9.236 -4.458 1.00 98.56 81 ASN A C 1
ATOM 578 O O . ASN A 1 81 ? -1.504 -8.779 -4.673 1.00 98.56 81 ASN A O 1
ATOM 582 N N . CYS A 1 82 ? -3.662 -8.476 -4.110 1.00 98.50 82 CYS A N 1
ATOM 583 C CA . CYS A 1 82 ? -3.679 -7.049 -3.814 1.00 98.50 82 CYS A CA 1
ATOM 584 C C . CYS A 1 82 ? -4.624 -6.709 -2.644 1.00 98.50 82 CYS A C 1
ATOM 586 O O . CYS A 1 82 ? -5.578 -5.978 -2.850 1.00 98.50 82 CYS A O 1
ATOM 588 N N . PRO A 1 83 ? -4.315 -7.111 -1.395 1.00 98.31 83 PRO A N 1
ATOM 589 C CA . PRO A 1 83 ? -5.262 -7.063 -0.270 1.00 98.31 83 PRO A CA 1
ATOM 590 C C . PRO A 1 83 ? -5.890 -5.708 0.096 1.00 98.31 83 PRO A C 1
ATOM 592 O O . PRO A 1 83 ? -6.765 -5.676 0.937 1.00 98.31 83 PRO A O 1
ATOM 595 N N . ILE A 1 84 ? -5.392 -4.594 -0.441 1.00 97.88 84 ILE A N 1
ATOM 596 C CA . ILE A 1 84 ? -5.879 -3.236 -0.141 1.00 97.88 84 ILE A CA 1
ATOM 597 C C . ILE A 1 84 ? -6.242 -2.459 -1.420 1.00 97.88 84 ILE A C 1
ATOM 599 O O . ILE A 1 84 ? -6.393 -1.236 -1.393 1.00 97.88 84 ILE A O 1
ATOM 603 N N . VAL A 1 85 ? -6.283 -3.129 -2.578 1.00 98.25 85 VAL A N 1
ATOM 604 C CA . VAL A 1 85 ? -6.580 -2.518 -3.880 1.00 98.25 85 VAL A CA 1
ATOM 605 C C . VAL A 1 85 ? -7.488 -3.447 -4.668 1.00 98.25 85 VAL A C 1
ATOM 607 O O . VAL A 1 85 ? -7.008 -4.330 -5.377 1.00 98.25 85 VAL A O 1
ATOM 610 N N . ALA A 1 86 ? -8.780 -3.119 -4.657 1.00 98.50 86 ALA A N 1
ATOM 611 C CA . ALA A 1 86 ? -9.806 -3.955 -5.258 1.00 98.50 86 ALA A CA 1
ATOM 612 C C . ALA A 1 86 ? -9.480 -4.372 -6.702 1.00 98.50 86 ALA A C 1
ATOM 614 O O . ALA A 1 86 ? -9.464 -3.551 -7.634 1.00 98.50 86 ALA A O 1
ATOM 615 N N . ASN A 1 87 ? -9.299 -5.672 -6.910 1.00 98.44 87 ASN A N 1
ATOM 616 C CA . ASN A 1 87 ? -8.985 -6.292 -8.189 1.00 98.44 87 ASN A CA 1
ATOM 617 C C . ASN A 1 87 ? -9.664 -7.676 -8.332 1.00 98.44 87 ASN A C 1
ATOM 619 O O . ASN A 1 87 ? -8.995 -8.710 -8.442 1.00 98.44 87 ASN A O 1
ATOM 623 N N . PRO A 1 88 ? -11.009 -7.729 -8.489 1.00 98.19 88 PRO A N 1
ATOM 624 C CA . PRO A 1 88 ? -11.767 -8.987 -8.401 1.00 98.19 88 PRO A CA 1
ATOM 625 C C . PRO A 1 88 ? -11.371 -10.072 -9.420 1.00 98.19 88 PRO A C 1
ATOM 627 O O . PRO A 1 88 ? -11.773 -11.241 -9.322 1.00 98.19 88 PRO A O 1
ATOM 630 N N . ASP A 1 89 ? -10.654 -9.685 -10.477 1.00 98.31 89 ASP A N 1
ATOM 631 C CA . ASP A 1 89 ? -10.145 -10.571 -11.518 1.00 98.31 89 ASP A CA 1
ATOM 632 C C . ASP A 1 89 ? -8.794 -11.223 -11.185 1.00 98.31 89 ASP A C 1
ATOM 634 O O . ASP A 1 89 ? -8.469 -12.234 -11.819 1.00 98.31 89 ASP A O 1
ATOM 638 N N . GLN A 1 90 ? -8.075 -10.718 -10.175 1.00 98.56 90 GLN A N 1
ATOM 639 C CA . GLN A 1 90 ? -6.821 -11.250 -9.636 1.00 98.56 90 GLN A CA 1
ATOM 640 C C . GLN A 1 90 ? -5.773 -11.478 -10.736 1.00 98.56 90 GLN A C 1
ATOM 642 O O . GLN A 1 90 ? -5.102 -12.515 -10.782 1.00 98.56 90 GLN A O 1
ATOM 647 N N . GLN A 1 91 ? -5.682 -10.541 -11.687 1.00 98.62 91 GLN A N 1
ATOM 648 C CA . GLN A 1 91 ? -4.650 -10.588 -12.724 1.00 98.62 91 GLN A CA 1
ATOM 649 C C . GLN A 1 91 ? -3.253 -10.436 -12.098 1.00 98.62 91 GLN A C 1
ATOM 651 O O . GLN A 1 91 ? -3.081 -9.740 -11.101 1.00 98.62 91 GLN A O 1
ATOM 656 N N . ASN A 1 92 ? -2.288 -11.166 -12.653 1.00 98.44 92 ASN A N 1
ATOM 657 C CA . ASN A 1 92 ? -0.882 -11.187 -12.248 1.00 98.44 92 ASN A CA 1
ATOM 658 C C . ASN A 1 92 ? -0.082 -11.678 -13.468 1.00 98.44 92 ASN A C 1
ATOM 660 O O . ASN A 1 92 ? -0.053 -12.880 -13.777 1.00 98.44 92 ASN A O 1
ATOM 664 N N . GLY A 1 93 ? 0.413 -10.728 -14.257 1.00 98.12 93 GLY A N 1
ATOM 665 C CA . GLY A 1 93 ? 0.976 -10.938 -15.585 1.00 98.12 93 GLY A CA 1
ATOM 666 C C . GLY A 1 93 ? 2.330 -11.638 -15.562 1.00 98.12 93 GLY A C 1
ATOM 667 O O . GLY A 1 93 ? 2.606 -12.495 -16.414 1.00 98.12 93 GLY A O 1
ATOM 668 N N . ASP A 1 94 ? 3.156 -11.316 -14.576 1.00 98.44 94 ASP A N 1
ATOM 669 C CA . ASP A 1 94 ? 4.542 -11.762 -14.474 1.00 98.44 94 ASP A CA 1
ATOM 670 C C . ASP A 1 94 ? 4.752 -12.971 -13.532 1.00 98.44 94 ASP A C 1
ATOM 672 O O . ASP A 1 94 ? 5.799 -13.637 -13.572 1.00 98.44 94 ASP A O 1
ATOM 676 N N . GLY A 1 95 ? 3.723 -13.338 -12.768 1.00 98.19 95 GLY A N 1
ATOM 677 C CA . GLY A 1 95 ? 3.707 -14.469 -11.849 1.00 98.19 95 GLY A CA 1
ATOM 678 C C . GLY A 1 95 ? 4.426 -14.214 -10.525 1.00 98.19 95 GLY A C 1
ATOM 679 O O . GLY A 1 95 ? 4.880 -15.191 -9.908 1.00 98.19 95 GLY A O 1
ATOM 680 N N . ASP A 1 96 ? 4.598 -12.959 -10.122 1.00 98.38 96 ASP A N 1
ATOM 681 C CA . ASP A 1 96 ? 5.159 -12.585 -8.830 1.00 98.38 96 ASP A CA 1
ATOM 682 C C . ASP A 1 96 ? 4.105 -12.678 -7.701 1.00 98.38 96 ASP A C 1
ATOM 684 O O . ASP A 1 96 ? 3.092 -13.374 -7.837 1.00 98.38 96 ASP A O 1
ATOM 688 N N . ARG A 1 97 ? 4.384 -12.135 -6.515 1.00 97.56 97 ARG A N 1
ATOM 689 C CA . ARG A 1 97 ? 3.454 -12.181 -5.376 1.00 97.56 97 ARG A CA 1
ATOM 690 C C . ARG A 1 97 ? 2.305 -11.171 -5.433 1.00 97.56 97 ARG A C 1
ATOM 692 O O . ARG A 1 97 ? 1.357 -11.363 -4.672 1.00 97.56 97 ARG A O 1
ATOM 699 N N . TRP A 1 98 ? 2.409 -10.139 -6.249 1.00 98.44 98 TRP A N 1
ATOM 700 C CA . TRP A 1 98 ? 1.534 -8.979 -6.295 1.00 98.44 98 TRP A CA 1
ATOM 701 C C . TRP A 1 98 ? 0.647 -9.049 -7.541 1.00 98.44 98 TRP A C 1
ATOM 703 O O . TRP A 1 98 ? 0.997 -9.650 -8.553 1.00 98.44 98 TRP A O 1
ATOM 713 N N . GLY A 1 99 ? -0.593 -8.583 -7.443 1.00 98.56 99 GLY A N 1
ATOM 714 C CA . GLY A 1 99 ? -1.477 -8.499 -8.604 1.00 98.56 99 GLY A CA 1
ATOM 715 C C . GLY A 1 99 ? -1.183 -7.260 -9.437 1.00 98.56 99 GLY A C 1
ATOM 716 O O . GLY A 1 99 ? -0.748 -6.247 -8.901 1.00 98.56 99 GLY A O 1
ATOM 717 N N . ASP A 1 100 ? -1.533 -7.288 -10.725 1.00 98.75 100 ASP A N 1
ATOM 718 C CA . ASP A 1 100 ? -1.280 -6.177 -11.662 1.00 98.75 100 ASP A CA 1
ATOM 719 C C . ASP A 1 100 ? -1.838 -4.825 -11.168 1.00 98.75 100 ASP A C 1
ATOM 721 O O . ASP A 1 100 ? -1.393 -3.766 -11.600 1.00 98.75 100 ASP A O 1
ATOM 725 N N . ALA A 1 101 ? -2.853 -4.847 -10.295 1.00 98.38 101 ALA A N 1
ATOM 726 C CA . ALA A 1 101 ? -3.492 -3.655 -9.743 1.00 98.38 101 ALA A CA 1
ATOM 727 C C . ALA A 1 101 ? -2.658 -2.937 -8.668 1.00 98.38 101 ALA A C 1
ATOM 729 O O . ALA A 1 101 ? -2.835 -1.735 -8.472 1.00 98.38 101 ALA A O 1
ATOM 730 N N . CYS A 1 102 ? -1.778 -3.660 -7.978 1.00 98.50 102 CYS A N 1
ATOM 731 C CA . CYS A 1 102 ? -0.966 -3.165 -6.866 1.00 98.50 102 CYS A CA 1
ATOM 732 C C . CYS A 1 102 ? 0.534 -3.435 -7.053 1.00 98.50 102 CYS A C 1
ATOM 734 O O . CYS A 1 102 ? 1.312 -3.199 -6.132 1.00 98.50 102 CYS A O 1
ATOM 736 N N . ASP A 1 103 ? 0.925 -3.932 -8.223 1.00 98.75 103 ASP A N 1
ATOM 737 C CA . ASP A 1 103 ? 2.305 -4.186 -8.600 1.00 98.75 103 ASP A CA 1
ATOM 738 C C . ASP A 1 103 ? 2.913 -2.941 -9.266 1.00 98.75 103 ASP A C 1
ATOM 740 O O . ASP A 1 103 ? 2.391 -2.427 -10.260 1.00 98.75 103 ASP A O 1
ATOM 744 N N . ASN A 1 104 ? 4.026 -2.441 -8.726 1.00 98.50 104 ASN A N 1
ATOM 745 C CA . ASN A 1 104 ? 4.772 -1.328 -9.314 1.00 98.50 104 ASN A CA 1
ATOM 746 C C . ASN A 1 104 ? 5.653 -1.734 -10.513 1.00 98.50 104 ASN A C 1
ATOM 748 O O . ASN A 1 104 ? 6.253 -0.862 -11.143 1.00 98.50 104 ASN A O 1
ATOM 752 N N . CYS A 1 105 ? 5.692 -3.023 -10.867 1.00 98.44 105 CYS A N 1
ATOM 753 C CA . CYS A 1 105 ? 6.251 -3.558 -12.104 1.00 98.44 105 CYS A CA 1
ATOM 754 C C . CYS A 1 105 ? 5.419 -4.725 -12.692 1.00 98.44 105 CYS A C 1
ATOM 756 O O . CYS A 1 105 ? 5.965 -5.812 -12.860 1.00 98.44 105 CYS A O 1
ATOM 758 N N . PRO A 1 106 ? 4.185 -4.494 -13.198 1.00 98.19 106 PRO A N 1
ATOM 759 C CA . PRO A 1 106 ? 3.237 -5.553 -13.614 1.00 98.19 106 PRO A CA 1
ATOM 760 C C . PRO A 1 106 ? 3.737 -6.573 -14.658 1.00 98.19 106 PRO A C 1
ATOM 762 O O . PRO A 1 106 ? 3.144 -7.631 -14.873 1.00 98.19 106 PRO A O 1
ATOM 765 N N . ASP A 1 107 ? 4.804 -6.225 -15.380 1.00 97.75 107 ASP A N 1
ATOM 766 C CA . ASP A 1 107 ? 5.414 -7.051 -16.422 1.00 97.75 107 ASP A CA 1
ATOM 767 C C . ASP A 1 107 ? 6.785 -7.636 -16.007 1.00 97.75 107 ASP A C 1
ATOM 769 O O . ASP A 1 107 ? 7.434 -8.318 -16.812 1.00 97.75 107 ASP A O 1
ATOM 773 N N . THR A 1 108 ? 7.288 -7.344 -14.800 1.00 98.19 108 THR A N 1
ATOM 774 C CA . THR A 1 108 ? 8.642 -7.704 -14.347 1.00 98.19 108 THR A CA 1
ATOM 775 C C . THR A 1 108 ? 8.688 -8.105 -12.877 1.00 98.19 108 THR A C 1
ATOM 777 O O . THR A 1 108 ? 8.782 -7.263 -11.995 1.00 98.19 108 THR A O 1
ATOM 780 N N . ARG A 1 109 ? 8.861 -9.414 -12.664 1.00 98.31 109 ARG A N 1
ATOM 781 C CA . ARG A 1 109 ? 8.853 -10.044 -11.341 1.00 98.31 109 ARG A CA 1
ATOM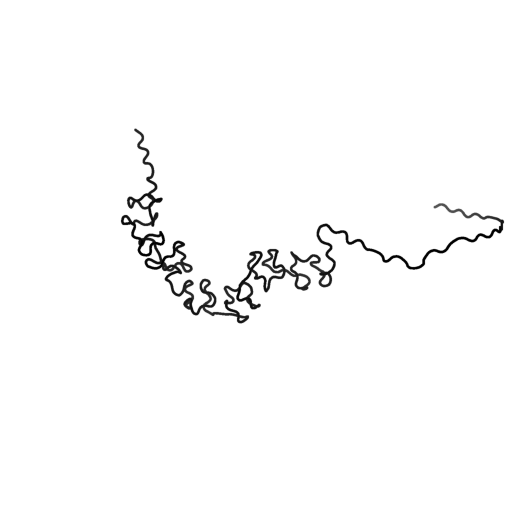 782 C C . ARG A 1 109 ? 9.704 -9.324 -10.292 1.00 98.31 109 ARG A C 1
ATOM 784 O O . ARG A 1 109 ? 10.938 -9.425 -10.339 1.00 98.31 109 ARG A O 1
ATOM 791 N N . ASN A 1 110 ? 9.058 -8.770 -9.269 1.00 98.06 110 ASN A N 1
ATOM 792 C CA . ASN A 1 110 ? 9.692 -8.038 -8.175 1.00 98.06 110 ASN A CA 1
ATOM 793 C C . ASN A 1 110 ? 8.906 -8.173 -6.852 1.00 98.06 110 ASN A C 1
ATOM 795 O O . ASN A 1 110 ? 8.374 -7.216 -6.296 1.00 98.06 110 ASN A O 1
ATOM 799 N N . ASP A 1 111 ? 8.973 -9.372 -6.257 1.00 97.94 111 ASP A N 1
ATOM 800 C CA . ASP A 1 111 ? 8.299 -9.720 -4.990 1.00 97.94 111 ASP A CA 1
ATOM 801 C C . ASP A 1 111 ? 8.537 -8.724 -3.816 1.00 97.94 111 ASP A C 1
ATOM 803 O O . ASP A 1 111 ? 7.811 -8.784 -2.817 1.00 97.94 111 ASP A O 1
ATOM 807 N N . ASP A 1 112 ? 9.578 -7.882 -3.874 1.00 97.81 112 ASP A N 1
ATOM 808 C CA . ASP A 1 112 ? 9.930 -6.885 -2.853 1.00 97.81 112 ASP A CA 1
ATOM 809 C C . ASP A 1 112 ? 9.363 -5.473 -3.087 1.00 97.81 112 ASP A C 1
ATOM 811 O O . ASP A 1 112 ? 9.398 -4.683 -2.143 1.00 97.81 112 ASP A O 1
ATOM 815 N N . GLN A 1 113 ? 8.816 -5.186 -4.276 1.00 98.31 113 GLN A N 1
ATOM 816 C CA . GLN A 1 113 ? 8.170 -3.916 -4.645 1.00 98.31 113 GLN A CA 1
ATOM 817 C C . GLN A 1 113 ? 9.028 -2.679 -4.337 1.00 98.31 113 GLN A C 1
ATOM 819 O O . GLN A 1 113 ? 8.517 -1.624 -3.964 1.00 98.31 113 GLN A O 1
ATOM 824 N N . THR A 1 114 ? 10.353 -2.798 -4.460 1.00 98.38 114 THR A N 1
ATOM 825 C CA . THR A 1 114 ? 11.259 -1.672 -4.187 1.00 98.38 114 THR A CA 1
ATOM 826 C C . THR A 1 114 ? 11.032 -0.546 -5.202 1.00 98.38 114 THR A C 1
ATOM 828 O O . THR A 1 114 ? 11.059 -0.806 -6.400 1.00 98.38 114 THR A O 1
ATOM 831 N N . ASP A 1 115 ? 10.832 0.679 -4.718 1.00 98.44 115 ASP A N 1
ATOM 832 C CA . ASP A 1 115 ? 10.764 1.930 -5.490 1.00 98.44 115 ASP A CA 1
ATOM 833 C C . ASP A 1 115 ? 11.636 2.961 -4.752 1.00 98.44 115 ASP A C 1
ATOM 835 O O . ASP A 1 115 ? 11.271 3.474 -3.687 1.00 98.44 115 ASP A O 1
ATOM 839 N N . GLY A 1 116 ? 12.863 3.146 -5.235 1.00 98.06 116 GLY A N 1
ATOM 840 C CA . GLY A 1 116 ? 13.916 3.893 -4.558 1.00 98.06 116 GLY A CA 1
ATOM 841 C C . GLY A 1 116 ? 13.717 5.404 -4.583 1.00 98.06 116 GLY A C 1
ATOM 842 O O . GLY A 1 116 ? 14.193 6.099 -3.673 1.00 98.06 116 GLY A O 1
ATOM 843 N N . ASP A 1 117 ? 13.020 5.920 -5.593 1.00 98.19 117 ASP A N 1
ATOM 844 C CA . ASP A 1 117 ? 12.823 7.351 -5.775 1.00 98.19 117 ASP A CA 1
ATOM 845 C C . ASP A 1 117 ? 11.386 7.833 -5.536 1.00 98.19 117 ASP A C 1
ATOM 847 O O . ASP A 1 117 ? 11.189 9.048 -5.388 1.00 98.19 117 ASP A O 1
ATOM 851 N N . GLU A 1 118 ? 10.444 6.912 -5.327 1.00 98.38 118 GLU A N 1
ATOM 852 C CA . GLU A 1 118 ? 9.024 7.125 -5.043 1.00 98.38 118 GLU A CA 1
ATOM 853 C C . GLU A 1 118 ? 8.291 7.845 -6.188 1.00 98.38 118 GLU A C 1
ATOM 855 O O . GLU A 1 118 ? 7.606 8.865 -5.977 1.00 98.38 118 GLU A O 1
ATOM 860 N N . ASP A 1 119 ? 8.470 7.364 -7.414 1.00 98.19 119 ASP A N 1
ATOM 861 C CA . ASP A 1 119 ? 7.707 7.811 -8.579 1.00 98.19 119 ASP A CA 1
ATOM 862 C C . ASP A 1 119 ? 6.541 6.886 -8.965 1.00 98.19 119 ASP A C 1
ATOM 864 O O . ASP A 1 119 ? 5.690 7.296 -9.763 1.00 98.19 119 ASP A O 1
ATOM 868 N N . GLY A 1 120 ? 6.442 5.711 -8.333 1.00 97.81 120 GLY A N 1
ATOM 869 C CA . GLY A 1 120 ? 5.410 4.708 -8.576 1.00 97.81 120 GLY A CA 1
ATOM 870 C C . GLY A 1 120 ? 5.805 3.605 -9.562 1.00 97.81 120 GLY A C 1
ATOM 871 O O . GLY A 1 120 ? 4.978 2.731 -9.821 1.00 97.81 120 GLY A O 1
ATOM 872 N N . VAL A 1 121 ? 7.024 3.622 -10.102 1.00 98.56 121 VAL A N 1
ATOM 873 C CA . VAL A 1 121 ? 7.609 2.558 -10.925 1.00 98.56 121 VAL A CA 1
ATOM 874 C C . VAL A 1 121 ? 8.680 1.852 -10.101 1.00 98.56 121 VAL A C 1
ATOM 876 O O . VAL A 1 121 ? 9.554 2.482 -9.520 1.00 98.56 121 VAL A O 1
ATOM 879 N N . GLY A 1 122 ? 8.617 0.525 -10.009 1.00 98.44 122 GLY A N 1
ATOM 880 C CA . GLY A 1 122 ? 9.587 -0.215 -9.204 1.00 98.44 122 GLY A CA 1
ATOM 881 C C . GLY A 1 122 ? 10.989 -0.227 -9.822 1.00 98.44 122 GLY A C 1
ATOM 882 O O . GLY A 1 122 ? 11.140 -0.343 -11.038 1.00 98.44 122 GLY A O 1
ATOM 883 N N . ASP A 1 123 ? 12.030 -0.259 -8.985 1.00 98.56 123 ASP A N 1
ATOM 884 C CA . ASP A 1 123 ? 13.452 -0.305 -9.380 1.00 98.56 123 ASP A CA 1
ATOM 885 C C . ASP A 1 123 ? 13.762 -1.417 -10.402 1.00 98.56 123 ASP A C 1
ATOM 887 O O . ASP A 1 123 ? 14.736 -1.353 -11.155 1.00 98.56 123 ASP A O 1
ATOM 891 N N . ALA A 1 124 ? 12.967 -2.493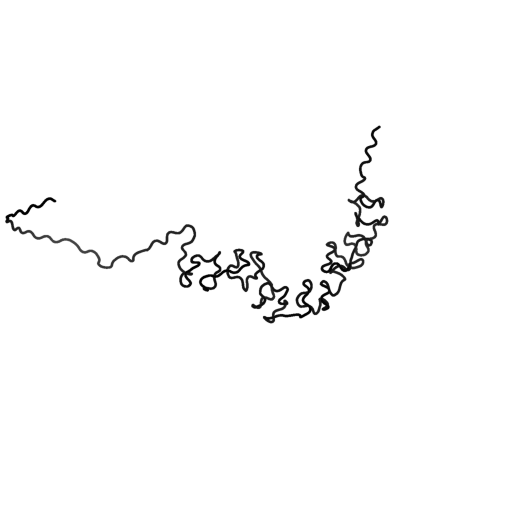 -10.395 1.00 98.06 124 ALA A N 1
ATOM 892 C CA . ALA A 1 124 ? 13.120 -3.631 -11.294 1.00 98.06 124 ALA A CA 1
ATOM 893 C C . ALA A 1 124 ? 12.756 -3.311 -12.755 1.00 98.06 124 ALA A C 1
ATOM 895 O O . ALA A 1 124 ? 13.282 -3.963 -13.663 1.00 98.06 124 ALA A O 1
ATOM 896 N N . CYS A 1 125 ? 11.870 -2.340 -12.977 1.00 98.25 125 CYS A N 1
ATOM 897 C CA . CYS A 1 125 ? 11.376 -1.927 -14.288 1.00 98.25 125 CYS A CA 1
ATOM 898 C C . CYS A 1 125 ? 11.558 -0.426 -14.571 1.00 98.25 125 CYS A C 1
ATOM 900 O O . CYS A 1 125 ? 11.218 0.016 -15.668 1.00 98.25 125 CYS A O 1
ATOM 902 N N . ASP A 1 126 ? 12.130 0.328 -13.632 1.00 98.56 126 ASP A N 1
ATOM 903 C CA . ASP A 1 126 ? 12.460 1.738 -13.789 1.00 98.56 126 ASP A CA 1
ATOM 904 C C . ASP A 1 126 ? 13.734 1.938 -14.634 1.00 98.56 126 ASP A C 1
ATOM 906 O O . ASP A 1 126 ? 14.810 1.394 -14.356 1.00 98.56 126 ASP A O 1
ATOM 910 N N . ASN A 1 127 ? 13.623 2.740 -15.693 1.00 97.62 127 ASN A N 1
ATOM 911 C CA . ASN A 1 127 ? 14.743 3.132 -16.544 1.00 97.62 127 ASN A CA 1
ATOM 912 C C . ASN A 1 127 ? 15.585 4.288 -15.970 1.00 97.62 127 ASN A C 1
ATOM 914 O O . ASN A 1 127 ? 16.606 4.641 -16.572 1.00 97.62 127 ASN A O 1
ATOM 918 N N . CYS A 1 128 ? 15.211 4.834 -14.808 1.00 97.69 128 CYS A N 1
ATOM 919 C 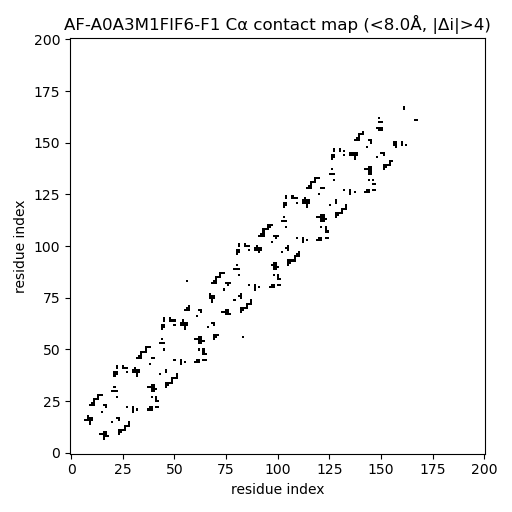CA . CYS A 1 128 ? 15.981 5.766 -13.989 1.00 97.69 128 CYS A CA 1
ATOM 920 C C . CYS A 1 128 ? 15.798 5.547 -12.461 1.00 97.69 128 CYS A C 1
ATOM 922 O O . CYS A 1 128 ? 15.425 6.501 -11.788 1.00 97.69 128 CYS A O 1
ATOM 924 N N . PRO A 1 129 ? 16.257 4.418 -11.868 1.00 97.12 129 PRO A N 1
ATOM 925 C CA . PRO A 1 129 ? 15.959 3.993 -10.475 1.00 97.12 129 PRO A CA 1
ATOM 926 C C . PRO A 1 129 ? 16.299 4.955 -9.317 1.00 97.12 129 PRO A C 1
ATOM 928 O O . PRO A 1 129 ? 16.040 4.670 -8.153 1.00 97.12 129 PRO A O 1
ATOM 931 N N . ASP A 1 130 ? 16.996 6.055 -9.604 1.00 96.44 130 ASP A N 1
ATOM 932 C CA . ASP A 1 130 ? 17.413 7.060 -8.624 1.00 96.44 130 ASP A CA 1
ATOM 933 C C . ASP A 1 130 ? 16.828 8.457 -8.951 1.00 96.44 130 ASP A C 1
ATOM 935 O O . ASP A 1 130 ? 17.265 9.468 -8.382 1.00 96.44 130 ASP A O 1
ATOM 939 N N . THR A 1 131 ? 15.959 8.600 -9.958 1.00 96.81 131 THR A N 1
ATOM 940 C CA . THR A 1 131 ? 15.467 9.896 -10.457 1.00 96.81 131 THR A CA 1
ATOM 941 C C . THR A 1 131 ? 14.046 9.832 -11.016 1.00 96.81 131 THR A C 1
ATOM 943 O O . THR A 1 131 ? 13.872 9.602 -12.208 1.00 96.81 131 THR A O 1
ATOM 946 N N . ARG A 1 132 ? 13.088 10.279 -10.189 1.00 98.25 132 ARG A N 1
ATOM 947 C CA . ARG A 1 132 ? 11.647 10.241 -10.476 1.00 98.25 132 ARG A CA 1
ATOM 948 C C . ARG A 1 132 ? 11.276 10.569 -11.918 1.00 98.25 132 ARG A C 1
ATOM 950 O O . ARG A 1 132 ? 11.467 11.707 -12.380 1.00 98.25 132 ARG A O 1
ATOM 957 N N . ASN A 1 133 ? 10.623 9.627 -12.579 1.00 97.50 133 ASN A N 1
ATOM 958 C CA . ASN A 1 133 ? 10.185 9.698 -13.961 1.00 97.50 133 ASN A CA 1
ATOM 959 C C . ASN A 1 133 ? 9.062 8.705 -14.292 1.00 97.50 133 ASN A C 1
ATOM 961 O O . ASN A 1 133 ? 9.146 8.033 -15.311 1.00 97.50 133 ASN A O 1
ATOM 965 N N . ALA A 1 134 ? 7.953 8.737 -13.551 1.00 97.94 134 ALA A N 1
ATOM 966 C CA . ALA A 1 134 ? 6.803 7.830 -13.699 1.00 97.94 134 ALA A CA 1
ATOM 967 C C . ALA A 1 134 ? 6.316 7.549 -15.142 1.00 97.94 134 ALA A C 1
ATOM 969 O O . ALA A 1 134 ? 5.761 6.498 -15.437 1.00 97.94 134 ALA A O 1
ATOM 970 N N . GLU A 1 135 ? 6.512 8.489 -16.072 1.00 98.00 135 GLU A N 1
ATOM 971 C CA . GLU A 1 135 ? 6.163 8.335 -17.495 1.00 98.00 135 GLU A CA 1
ATOM 972 C C . GLU A 1 135 ? 7.149 7.456 -18.295 1.00 98.00 135 GLU A C 1
ATOM 974 O O . GLU A 1 135 ? 6.901 7.170 -19.466 1.00 98.00 135 GLU A O 1
ATOM 979 N N . GLN A 1 136 ? 8.295 7.103 -17.706 1.00 97.94 136 GLN A N 1
ATOM 980 C CA . GLN A 1 136 ? 9.326 6.195 -18.217 1.00 97.94 136 GLN A CA 1
ATOM 981 C C . GLN A 1 136 ? 9.761 6.501 -19.661 1.00 97.94 136 GLN A C 1
ATOM 983 O O . GLN A 1 136 ? 10.080 5.613 -20.450 1.00 97.94 136 GLN A O 1
ATOM 988 N N . ASN A 1 137 ? 9.776 7.788 -20.034 1.00 98.06 137 ASN A N 1
ATOM 989 C CA . ASN A 1 137 ? 10.132 8.218 -21.386 1.00 98.06 137 ASN A CA 1
ATOM 990 C C . ASN A 1 137 ? 11.573 7.817 -21.718 1.00 98.06 137 ASN A C 1
ATOM 992 O O . ASN A 1 137 ? 12.498 8.282 -21.064 1.00 98.06 137 ASN A O 1
ATOM 996 N N . ASP A 1 138 ? 11.746 7.048 -22.785 1.00 96.94 138 ASP A N 1
ATOM 997 C CA . ASP A 1 138 ? 13.035 6.661 -23.358 1.00 96.94 138 ASP A CA 1
ATOM 998 C C . ASP A 1 138 ? 12.940 6.879 -24.875 1.00 96.94 138 ASP A C 1
ATOM 1000 O O . ASP A 1 138 ? 12.246 6.156 -25.599 1.00 96.94 138 ASP A O 1
ATOM 1004 N N . ARG A 1 139 ? 13.522 7.979 -25.364 1.00 96.44 139 ARG A N 1
ATOM 1005 C CA . ARG A 1 139 ? 13.314 8.414 -26.753 1.00 96.44 139 ARG A CA 1
ATOM 1006 C C . ARG A 1 139 ? 14.135 7.622 -27.758 1.00 96.44 139 ARG A C 1
ATOM 1008 O O . ARG A 1 139 ? 13.703 7.510 -28.912 1.00 96.44 139 ARG A O 1
ATOM 1015 N N . ASP A 1 140 ? 15.315 7.158 -27.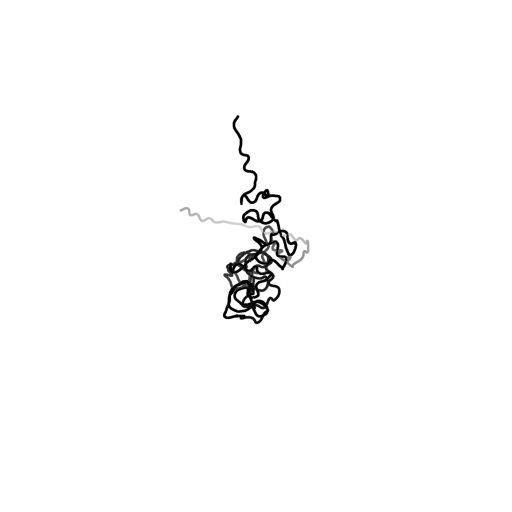379 1.00 95.00 140 ASP A N 1
ATOM 1016 C CA . ASP A 1 140 ? 16.207 6.430 -28.276 1.00 95.00 140 ASP A CA 1
ATOM 1017 C C . ASP A 1 140 ? 16.214 4.915 -28.051 1.00 95.00 140 ASP A C 1
ATOM 1019 O O . ASP A 1 140 ? 16.705 4.189 -28.922 1.00 95.00 140 ASP A O 1
ATOM 1023 N N . LEU A 1 141 ? 15.495 4.446 -27.029 1.00 95.81 141 LEU A N 1
ATOM 1024 C CA . LEU A 1 141 ? 15.225 3.043 -26.727 1.00 95.81 141 LEU A CA 1
ATOM 1025 C C . LEU A 1 141 ? 16.489 2.279 -26.339 1.00 95.81 141 LEU A C 1
ATOM 1027 O O . LEU A 1 141 ? 16.669 1.119 -26.734 1.00 95.81 141 LEU A O 1
ATOM 1031 N N . ASP A 1 142 ? 17.381 2.939 -25.609 1.00 94.06 142 ASP A N 1
ATOM 1032 C CA . ASP A 1 142 ? 18.638 2.367 -25.142 1.00 94.06 142 ASP A CA 1
ATOM 1033 C C . ASP A 1 142 ? 18.550 1.779 -23.716 1.00 94.06 142 ASP A C 1
ATOM 1035 O O . ASP A 1 142 ? 19.482 1.101 -23.260 1.00 94.06 142 ASP A O 1
ATOM 1039 N N . GLY A 1 143 ? 17.393 1.960 -23.066 1.00 93.75 143 GLY A N 1
ATOM 1040 C CA . GLY A 1 143 ? 17.073 1.472 -21.732 1.00 93.75 143 GLY A CA 1
ATOM 1041 C C . GLY A 1 143 ? 17.360 2.462 -20.604 1.00 93.75 143 GLY A C 1
ATOM 1042 O O . GLY A 1 143 ? 17.045 2.131 -19.464 1.00 93.75 143 GLY A O 1
ATOM 1043 N N . ALA A 1 144 ? 17.938 3.634 -20.880 1.00 94.38 144 ALA A N 1
ATOM 1044 C CA . ALA A 1 144 ? 18.055 4.730 -19.924 1.00 94.38 144 ALA A CA 1
ATOM 1045 C C . ALA A 1 144 ? 16.943 5.761 -20.171 1.00 94.38 144 ALA A C 1
ATOM 1047 O O . ALA A 1 144 ? 16.725 6.217 -21.291 1.00 94.38 144 ALA A O 1
ATOM 1048 N N . GLY A 1 145 ? 16.225 6.157 -19.123 1.00 96.19 145 GLY A N 1
ATOM 1049 C CA . GLY A 1 145 ? 15.168 7.156 -19.269 1.00 96.19 145 GLY A CA 1
ATOM 1050 C C . GLY A 1 145 ? 15.718 8.546 -19.588 1.00 96.19 145 GLY A C 1
ATOM 1051 O O . GLY A 1 145 ? 16.760 8.954 -19.082 1.00 96.19 145 GLY A O 1
ATOM 1052 N N . ASP A 1 146 ? 14.961 9.337 -20.349 1.00 95.44 146 ASP A N 1
ATOM 1053 C CA . ASP A 1 146 ? 15.294 10.692 -20.816 1.00 95.44 146 ASP A CA 1
ATOM 1054 C C . ASP A 1 146 ? 15.841 11.628 -19.715 1.00 95.44 146 ASP A C 1
ATOM 1056 O O . ASP A 1 146 ? 16.554 12.591 -20.012 1.00 95.44 146 ASP A O 1
ATOM 1060 N N . VAL A 1 147 ? 15.436 11.421 -18.454 1.00 95.69 147 VAL A N 1
ATOM 1061 C CA . VAL A 1 147 ? 15.807 12.287 -17.323 1.00 95.69 147 VAL A CA 1
ATOM 1062 C C . VAL A 1 147 ? 17.172 11.956 -16.721 1.00 95.69 147 VAL A C 1
ATOM 1064 O O . VAL A 1 147 ? 17.835 12.861 -16.206 1.00 95.69 147 VAL A O 1
ATOM 1067 N N . CYS A 1 148 ? 17.587 10.690 -16.776 1.00 93.75 148 CYS A N 1
ATOM 1068 C CA . CYS A 1 148 ? 18.871 10.207 -16.270 1.00 93.75 148 CYS A CA 1
ATOM 1069 C C . CYS A 1 148 ? 19.839 9.853 -17.405 1.00 93.75 148 CYS A C 1
ATOM 1071 O O . CYS A 1 148 ? 21.039 9.684 -17.167 1.00 93.75 148 CYS A O 1
ATOM 1073 N N . ASP A 1 149 ? 19.339 9.823 -18.637 1.00 92.31 149 ASP A N 1
ATOM 1074 C CA . ASP A 1 149 ? 20.136 9.698 -19.832 1.00 92.31 149 ASP A CA 1
ATOM 1075 C C . ASP A 1 149 ? 20.817 11.029 -20.177 1.00 92.31 149 ASP A C 1
ATOM 1077 O O . ASP A 1 149 ? 20.271 12.136 -20.179 1.00 92.31 149 ASP A O 1
ATOM 1081 N N . CYS A 1 150 ? 22.097 10.908 -20.461 1.00 89.94 150 CYS A N 1
ATOM 1082 C CA . CYS A 1 150 ? 22.975 11.991 -20.824 1.00 89.94 150 CYS A CA 1
ATOM 1083 C C . CYS A 1 150 ? 23.011 12.256 -22.334 1.00 89.94 150 CYS A C 1
ATOM 1085 O O . CYS A 1 150 ? 23.530 13.307 -22.740 1.00 89.94 150 CYS A O 1
ATOM 1087 N N . ALA A 1 151 ? 22.459 11.359 -23.155 1.00 91.38 151 ALA A N 1
ATOM 1088 C CA . ALA A 1 151 ? 22.293 11.553 -24.585 1.00 91.38 151 ALA A CA 1
ATOM 1089 C C . ALA A 1 151 ? 20.888 11.139 -25.093 1.00 91.38 151 ALA A C 1
ATOM 1091 O O . ALA A 1 151 ? 20.854 10.324 -26.002 1.00 91.38 151 ALA A O 1
ATOM 1092 N N . PRO A 1 152 ? 19.779 11.826 -24.694 1.00 91.31 152 PRO A N 1
ATOM 1093 C CA . PRO A 1 152 ? 18.367 11.395 -24.891 1.00 91.31 152 PRO A CA 1
ATOM 1094 C C . PRO A 1 152 ? 17.837 11.277 -26.329 1.00 91.31 152 PRO A C 1
ATOM 1096 O O . PRO A 1 152 ? 16.641 11.424 -26.584 1.00 91.31 152 PRO A O 1
ATOM 1099 N N . ASN A 1 153 ? 18.710 11.242 -27.327 1.00 92.06 153 ASN A N 1
ATOM 1100 C CA . ASN A 1 153 ? 18.386 11.121 -28.744 1.00 92.06 153 ASN A CA 1
ATOM 1101 C C . ASN A 1 153 ? 19.452 10.285 -29.492 1.00 92.06 153 ASN A C 1
ATOM 1103 O O . ASN A 1 153 ? 19.505 10.363 -30.725 1.00 92.06 153 ASN A O 1
ATOM 1107 N N . ASP A 1 154 ? 20.350 9.592 -28.787 1.00 90.06 154 ASP A N 1
ATOM 1108 C CA . ASP A 1 154 ? 21.482 8.851 -29.344 1.00 90.06 154 ASP A CA 1
ATOM 1109 C C . ASP A 1 154 ? 21.713 7.527 -28.581 1.00 90.06 154 ASP A C 1
ATOM 1111 O O . ASP A 1 154 ? 22.473 7.498 -27.608 1.00 90.06 154 ASP A O 1
ATOM 1115 N N . PRO A 1 155 ? 21.176 6.403 -29.098 1.00 88.69 155 PRO A N 1
ATOM 1116 C CA . PRO A 1 155 ? 21.174 5.125 -28.384 1.00 88.69 155 PRO A CA 1
ATOM 1117 C C . PRO A 1 155 ? 22.562 4.476 -28.270 1.00 88.69 155 PRO A C 1
ATOM 1119 O O . PRO A 1 155 ? 22.735 3.447 -27.621 1.00 88.69 155 PRO A O 1
ATOM 1122 N N . ASP A 1 156 ? 23.572 5.035 -28.945 1.00 85.12 156 ASP A N 1
ATOM 1123 C CA . ASP A 1 156 ? 24.942 4.526 -28.945 1.00 85.12 156 ASP A CA 1
ATOM 1124 C C . ASP A 1 156 ? 25.855 5.297 -27.957 1.00 85.12 156 ASP A C 1
ATOM 1126 O O . ASP A 1 156 ? 27.065 5.032 -27.905 1.00 85.12 156 ASP A O 1
ATOM 1130 N N . GLN A 1 157 ? 25.333 6.273 -27.193 1.00 73.62 157 GLN A N 1
ATOM 1131 C CA . GLN A 1 157 ? 26.127 7.206 -26.369 1.00 73.62 157 GLN A CA 1
ATOM 1132 C C . GLN A 1 157 ? 25.948 7.091 -24.844 1.00 73.62 157 GLN A C 1
ATOM 1134 O O . GLN A 1 157 ? 26.211 8.053 -24.126 1.00 73.62 157 GLN A O 1
ATOM 1139 N N . GLN A 1 158 ? 25.708 5.893 -24.306 1.00 65.25 158 GLN A N 1
ATOM 1140 C CA . GLN A 1 158 ? 25.775 5.670 -22.846 1.00 65.25 158 GLN A CA 1
ATOM 1141 C C . GLN A 1 158 ? 27.195 5.825 -22.268 1.00 65.25 158 GLN A C 1
ATOM 1143 O O . GLN A 1 158 ? 27.395 6.165 -21.100 1.00 65.25 158 GLN A O 1
ATOM 1148 N N . THR A 1 159 ? 28.235 5.581 -23.076 1.00 55.69 159 THR A N 1
ATOM 1149 C CA . THR A 1 159 ? 29.639 5.661 -22.640 1.00 55.69 159 THR A CA 1
ATOM 1150 C C . THR A 1 159 ? 30.333 6.873 -23.248 1.00 55.69 159 THR A C 1
ATOM 1152 O O . THR A 1 159 ? 30.847 6.823 -24.363 1.00 55.69 159 THR A O 1
ATOM 1155 N N . GLY A 1 160 ? 30.397 7.973 -22.503 1.00 57.09 160 GLY A N 1
ATOM 1156 C CA . GLY A 1 160 ? 31.015 9.211 -22.998 1.00 57.09 160 GLY A CA 1
ATOM 1157 C C . GLY A 1 160 ? 30.538 10.473 -22.298 1.00 57.09 160 GLY A C 1
ATOM 1158 O O . GLY A 1 160 ? 31.136 11.541 -22.467 1.00 57.09 160 GLY A O 1
ATOM 1159 N N . CYS A 1 161 ? 29.513 10.333 -21.464 1.00 61.94 161 CYS A N 1
ATOM 1160 C CA . CYS A 1 161 ? 28.936 11.387 -20.659 1.00 61.94 161 CYS A CA 1
ATOM 1161 C C . CYS A 1 161 ? 29.924 11.820 -19.593 1.00 61.94 161 CYS A C 1
ATOM 1163 O O . CYS A 1 161 ? 29.950 11.375 -18.447 1.00 61.94 161 CYS A O 1
ATOM 1165 N N . THR A 1 162 ? 30.812 12.708 -20.019 1.00 57.59 162 THR A N 1
ATOM 1166 C CA . THR A 1 162 ? 31.622 13.473 -19.098 1.00 57.59 162 THR A CA 1
ATOM 1167 C C . THR A 1 162 ? 30.630 14.438 -18.481 1.00 57.59 162 THR A C 1
ATOM 1169 O O . THR A 1 162 ? 30.261 15.426 -19.113 1.00 57.59 162 THR A O 1
ATOM 1172 N N . GLY A 1 163 ? 30.081 14.023 -17.337 1.00 48.53 163 GLY A N 1
ATOM 1173 C CA . GLY A 1 163 ? 28.917 14.632 -16.718 1.00 48.53 163 GLY A CA 1
ATOM 1174 C C . GLY A 1 163 ? 29.064 16.131 -16.528 1.00 48.53 163 GLY A C 1
ATOM 1175 O O . GLY A 1 163 ? 30.137 16.709 -16.729 1.00 48.53 163 GLY A O 1
ATOM 1176 N N . CYS A 1 164 ? 27.974 16.751 -16.093 1.00 54.28 164 CYS A N 1
ATOM 1177 C CA . CYS A 1 164 ? 27.970 17.994 -15.332 1.00 54.28 164 CYS A CA 1
ATOM 1178 C C . CYS A 1 164 ? 29.358 18.301 -14.709 1.00 54.28 164 CYS A C 1
ATOM 1180 O O . CYS A 1 164 ? 29.698 17.802 -13.642 1.00 54.28 164 CYS A O 1
ATOM 1182 N N . GLY A 1 165 ? 30.197 19.082 -15.409 1.00 45.00 165 GLY A N 1
ATOM 1183 C CA . GLY A 1 165 ? 31.495 19.560 -14.913 1.00 45.00 165 GLY A CA 1
ATOM 1184 C C . GLY A 1 165 ? 32.797 18.832 -15.301 1.00 45.00 165 GLY A C 1
ATOM 1185 O O . GLY A 1 165 ? 33.829 19.177 -14.727 1.00 45.00 165 GLY A O 1
ATOM 1186 N N . GLY A 1 166 ? 32.839 17.901 -16.258 1.00 40.25 166 GLY A N 1
ATOM 1187 C CA . GLY A 1 166 ? 34.100 17.250 -16.646 1.00 40.25 166 GLY A CA 1
ATOM 1188 C C . GLY A 1 166 ? 34.527 17.518 -18.088 1.00 40.25 166 GLY A C 1
ATOM 1189 O O . GLY A 1 166 ? 33.948 17.001 -19.028 1.00 40.25 166 GLY A O 1
ATOM 1190 N N . ILE A 1 167 ? 35.597 18.276 -18.296 1.00 46.75 167 ILE A N 1
ATOM 1191 C CA . ILE A 1 167 ? 36.306 18.303 -19.580 1.00 46.75 167 ILE A CA 1
ATOM 1192 C C . ILE A 1 167 ? 36.996 16.949 -19.810 1.00 46.75 167 ILE A C 1
ATOM 1194 O O . ILE A 1 167 ? 38.064 16.699 -19.252 1.00 46.75 167 ILE A O 1
ATOM 1198 N N . SER A 1 168 ? 36.438 16.079 -20.656 1.00 43.94 168 SER A N 1
ATOM 1199 C CA . SER A 1 168 ? 37.215 14.967 -21.217 1.00 43.94 168 SER A CA 1
ATOM 1200 C C . SER A 1 168 ? 38.262 15.567 -22.142 1.00 43.94 168 SER A C 1
ATOM 1202 O O . SER A 1 168 ? 38.009 15.909 -23.297 1.00 43.94 168 SER A O 1
ATOM 1204 N N . ALA A 1 169 ? 39.457 15.766 -21.593 1.00 48.50 169 ALA A N 1
ATOM 1205 C CA . ALA A 1 169 ? 40.631 16.085 -22.371 1.00 48.50 169 ALA A CA 1
ATOM 1206 C C . ALA A 1 169 ? 40.823 14.966 -23.398 1.00 48.50 169 ALA A C 1
ATOM 1208 O O . ALA A 1 169 ? 41.211 13.851 -23.048 1.00 48.50 169 ALA A O 1
ATOM 1209 N N . LEU A 1 170 ? 40.572 15.285 -24.670 1.00 47.53 170 LEU A N 1
ATOM 1210 C CA . LEU A 1 170 ? 41.105 14.553 -25.811 1.00 47.53 170 LEU A CA 1
ATOM 1211 C C . LEU A 1 170 ? 42.628 14.500 -25.647 1.00 47.53 170 LEU A C 1
ATOM 1213 O O . LEU A 1 170 ? 43.359 15.389 -26.091 1.00 47.53 170 LEU A O 1
ATOM 1217 N N . THR A 1 171 ? 43.119 13.475 -24.958 1.00 48.28 171 THR A N 1
ATOM 1218 C CA . THR A 1 171 ? 44.538 13.154 -24.925 1.00 48.28 171 THR A CA 1
ATOM 1219 C C . THR A 1 171 ? 44.862 12.538 -26.277 1.00 48.28 171 THR A C 1
ATOM 1221 O O . THR A 1 171 ? 44.750 11.338 -26.504 1.00 48.28 171 THR A O 1
ATOM 1224 N N . LEU A 1 172 ? 45.212 13.405 -27.229 1.00 51.53 172 LEU A N 1
ATOM 1225 C CA . LEU A 1 172 ? 45.854 12.982 -28.466 1.00 51.53 172 LEU A CA 1
ATOM 1226 C C . LEU A 1 172 ? 47.073 12.123 -28.089 1.00 51.53 172 LEU A C 1
ATOM 1228 O O . LEU A 1 172 ? 47.895 12.576 -27.282 1.00 51.53 172 LEU A O 1
ATOM 1232 N N . PRO A 1 173 ? 47.223 10.907 -28.641 1.00 54.84 173 PRO A N 1
ATOM 1233 C CA . PRO A 1 173 ? 48.415 10.114 -28.392 1.00 54.84 173 PRO A CA 1
ATOM 1234 C C . PRO A 1 173 ? 49.647 10.896 -28.877 1.00 54.84 173 PRO A C 1
ATOM 1236 O O . PRO A 1 173 ? 49.582 11.545 -29.929 1.00 54.84 173 PRO A O 1
ATOM 1239 N N . PRO A 1 174 ? 50.776 10.869 -28.141 1.00 54.25 174 PRO A N 1
ATOM 1240 C CA . PRO A 1 174 ? 51.990 11.534 -28.584 1.00 54.25 174 PRO A CA 1
ATOM 1241 C C . PRO A 1 174 ? 52.395 10.971 -29.946 1.00 54.25 174 PRO A C 1
ATOM 1243 O O . PRO A 1 174 ? 52.474 9.754 -30.132 1.00 54.25 174 PRO A O 1
ATOM 1246 N N . ALA A 1 175 ? 52.633 11.870 -30.901 1.00 59.94 175 ALA A N 1
ATOM 1247 C CA . ALA A 1 175 ? 53.146 11.503 -32.207 1.00 59.94 175 ALA A CA 1
ATOM 1248 C C . ALA A 1 175 ? 54.396 10.615 -32.031 1.00 59.94 175 ALA A C 1
ATOM 1250 O O . ALA A 1 175 ? 55.282 10.962 -31.241 1.00 59.94 175 ALA A O 1
ATOM 1251 N N . PRO A 1 176 ? 54.508 9.485 -32.758 1.00 57.75 176 PRO A N 1
ATOM 1252 C CA . PRO A 1 176 ? 55.792 8.815 -32.889 1.00 57.75 176 PRO A CA 1
ATOM 1253 C C . PRO A 1 176 ? 56.718 9.747 -33.691 1.00 57.75 176 PRO A C 1
ATOM 1255 O O . PRO A 1 176 ? 56.297 10.813 -34.117 1.00 57.75 176 PRO A O 1
ATOM 1258 N N . TRP A 1 177 ? 57.956 9.357 -33.963 1.00 58.72 177 TRP A N 1
ATOM 1259 C CA . TRP A 1 177 ? 58.989 10.194 -34.599 1.00 58.72 177 TRP A CA 1
ATOM 1260 C C . TRP A 1 177 ? 59.693 11.107 -33.594 1.00 58.72 177 TRP A C 1
ATOM 1262 O O . TRP A 1 177 ? 59.446 12.302 -33.447 1.00 58.72 177 TRP A O 1
ATOM 1272 N N . GLY A 1 178 ? 60.608 10.445 -32.888 1.00 48.97 178 GLY A N 1
ATOM 1273 C CA . GLY A 1 178 ? 61.537 11.047 -31.965 1.00 48.97 178 GLY A CA 1
ATOM 1274 C C . GLY A 1 178 ? 62.509 12.031 -32.608 1.00 48.97 178 GLY A C 1
ATOM 1275 O O . GLY A 1 178 ? 62.687 12.142 -33.820 1.00 48.97 178 GLY A O 1
ATOM 1276 N N . THR A 1 179 ? 63.152 12.742 -31.701 1.00 67.56 179 THR A N 1
ATOM 1277 C CA . THR A 1 179 ? 64.293 13.617 -31.908 1.00 67.56 179 THR A CA 1
ATOM 1278 C C . THR A 1 179 ? 65.466 12.883 -32.562 1.00 67.56 179 THR A C 1
ATOM 1280 O O . THR A 1 179 ? 65.691 11.712 -32.277 1.00 67.56 179 THR A O 1
ATOM 1283 N N . LEU A 1 180 ? 66.266 13.597 -33.367 1.00 52.69 180 LEU A N 1
ATOM 1284 C CA . LEU A 1 180 ? 67.737 13.502 -33.370 1.00 52.69 180 LEU A CA 1
ATOM 1285 C C . LEU A 1 180 ? 68.371 14.754 -34.048 1.00 52.69 180 LEU A C 1
ATOM 1287 O O . LEU A 1 180 ? 67.707 15.408 -34.852 1.00 52.69 180 LEU A O 1
ATOM 1291 N N . PRO A 1 181 ? 69.619 15.133 -33.687 1.00 54.03 181 PRO A N 1
ATOM 1292 C CA . PRO A 1 181 ? 70.135 16.507 -33.750 1.00 54.03 181 PRO A CA 1
ATOM 1293 C C . PRO A 1 181 ? 71.182 16.793 -34.858 1.00 54.03 181 PRO A C 1
ATOM 1295 O O . PRO A 1 181 ? 71.735 15.882 -35.459 1.00 54.03 181 PRO A O 1
ATOM 1298 N N . LEU A 1 182 ? 71.476 18.095 -35.039 1.00 54.47 182 LEU A N 1
ATOM 1299 C CA . LEU A 1 182 ? 72.740 18.749 -35.463 1.00 54.47 182 LEU A CA 1
ATOM 1300 C C . LEU A 1 182 ? 73.655 18.048 -36.494 1.00 54.47 182 LEU A C 1
ATOM 1302 O O . LEU A 1 182 ? 74.427 17.185 -36.111 1.00 54.47 182 LEU A O 1
ATOM 1306 N N . PHE A 1 183 ? 73.744 18.580 -37.724 1.00 45.69 183 PHE A N 1
ATOM 1307 C CA . PHE A 1 183 ? 75.007 18.766 -38.474 1.00 45.69 183 PHE A CA 1
ATOM 1308 C C . PHE A 1 183 ? 74.806 19.807 -39.592 1.00 45.69 183 PHE A C 1
ATOM 1310 O O . PHE A 1 183 ? 73.868 19.716 -40.380 1.00 45.69 183 PHE A O 1
ATOM 1317 N N . GLY A 1 184 ? 75.660 20.834 -39.632 1.00 48.28 184 GLY A N 1
ATOM 1318 C CA . GLY A 1 184 ? 75.602 21.907 -40.627 1.00 48.28 184 GLY A CA 1
ATOM 1319 C C . GLY A 1 184 ? 76.282 21.558 -41.951 1.00 48.28 184 GLY A C 1
ATOM 1320 O O . GLY A 1 184 ? 77.162 20.710 -41.977 1.00 48.28 184 GLY A O 1
ATOM 1321 N N . PHE A 1 185 ? 75.928 22.282 -43.017 1.00 47.28 185 PHE A N 1
ATOM 1322 C CA . PHE A 1 185 ? 76.803 22.561 -44.162 1.00 47.28 185 PHE A CA 1
ATOM 1323 C C . PHE A 1 185 ? 76.326 23.829 -44.894 1.00 47.28 185 PHE A C 1
ATOM 1325 O O . PHE A 1 185 ? 75.161 23.952 -45.267 1.00 47.28 185 PHE A O 1
ATOM 1332 N N . LEU A 1 186 ? 77.248 24.781 -45.070 1.00 48.03 186 LEU A N 1
ATOM 1333 C CA . LEU A 1 186 ? 77.154 25.909 -46.003 1.00 48.03 186 LEU A CA 1
ATOM 1334 C C . LEU A 1 186 ? 76.994 25.398 -47.448 1.00 48.03 186 LEU A C 1
ATOM 1336 O O . LEU A 1 186 ? 77.690 24.452 -47.801 1.00 48.03 186 LEU A O 1
ATOM 1340 N N . LEU A 1 187 ? 76.244 26.101 -48.310 1.00 44.91 187 LEU A N 1
ATOM 1341 C CA . LEU A 1 187 ? 76.799 26.871 -49.444 1.00 44.91 187 LEU A CA 1
ATOM 1342 C C . LEU A 1 187 ? 75.694 27.620 -50.216 1.00 44.91 187 LEU A C 1
ATOM 1344 O O . LEU A 1 187 ? 74.567 27.163 -50.355 1.00 44.91 187 LEU A O 1
ATOM 1348 N N . ALA A 1 188 ? 76.069 28.796 -50.708 1.00 49.00 188 ALA A N 1
ATOM 1349 C CA . ALA A 1 188 ? 75.265 29.804 -51.380 1.00 49.00 188 ALA A CA 1
ATOM 1350 C C . ALA A 1 188 ? 74.761 29.434 -52.790 1.00 49.00 188 ALA A C 1
ATOM 1352 O O . ALA A 1 188 ? 75.442 28.736 -53.536 1.00 49.00 188 ALA A O 1
ATOM 1353 N N . CYS A 1 189 ? 73.674 30.085 -53.222 1.00 39.88 189 CYS A N 1
ATOM 1354 C CA . CYS A 1 189 ? 73.620 30.680 -54.560 1.00 39.88 189 CYS A CA 1
ATOM 1355 C C . CYS A 1 189 ? 72.622 31.846 -54.629 1.00 39.88 189 CYS A C 1
ATOM 1357 O O . CYS A 1 189 ? 71.442 31.726 -54.319 1.00 39.88 189 CYS A O 1
ATOM 1359 N N . THR A 1 190 ? 73.165 32.991 -55.027 1.00 50.09 190 THR A N 1
ATOM 1360 C CA . THR A 1 190 ? 72.514 34.233 -55.452 1.00 50.09 190 THR A CA 1
ATOM 1361 C C . THR A 1 190 ? 71.798 34.099 -56.804 1.00 50.09 190 THR A C 1
ATOM 1363 O O . THR A 1 190 ? 72.099 33.177 -57.555 1.00 50.09 190 THR A O 1
ATOM 1366 N N . LEU A 1 191 ? 71.034 35.152 -57.151 1.00 43.09 191 LEU A N 1
ATOM 1367 C CA . LEU A 1 191 ? 70.594 35.593 -58.496 1.00 43.09 191 LEU A CA 1
ATOM 1368 C C . LEU A 1 191 ? 69.122 35.245 -58.842 1.00 43.09 191 LEU A C 1
ATOM 1370 O O . LEU A 1 191 ? 68.744 34.094 -58.714 1.00 43.09 191 LEU A O 1
ATOM 1374 N N . VAL A 1 192 ? 68.233 36.081 -59.402 1.00 46.72 192 VAL A N 1
ATOM 1375 C CA . VAL A 1 192 ? 67.910 37.532 -59.471 1.00 46.72 192 VAL A CA 1
ATOM 1376 C C . VAL A 1 192 ? 66.785 37.651 -60.544 1.00 46.72 192 VAL A C 1
ATOM 1378 O O . VAL A 1 192 ? 66.714 36.820 -61.442 1.00 46.72 192 VAL A O 1
ATOM 1381 N N . ILE A 1 193 ? 65.954 38.710 -60.474 1.00 46.19 193 ILE A N 1
ATOM 1382 C CA . ILE A 1 193 ? 65.059 39.302 -61.523 1.00 46.19 193 ILE A CA 1
ATOM 1383 C C . ILE A 1 193 ? 63.564 38.886 -61.619 1.00 46.19 193 ILE A C 1
ATOM 1385 O O . ILE A 1 193 ? 63.232 37.818 -62.109 1.00 46.19 193 ILE A O 1
ATOM 1389 N N . ARG A 1 194 ? 62.703 39.858 -61.221 1.00 48.50 194 ARG A N 1
ATOM 1390 C CA . ARG A 1 194 ? 61.526 40.543 -61.868 1.00 48.50 194 ARG A CA 1
ATOM 1391 C C . ARG A 1 194 ? 60.638 39.756 -62.865 1.00 48.50 194 ARG A C 1
ATOM 1393 O O . ARG A 1 194 ? 61.151 39.005 -63.671 1.00 48.50 194 ARG A O 1
ATOM 1400 N N . PHE A 1 195 ? 59.308 39.936 -62.940 1.00 45.12 195 PHE A N 1
ATOM 1401 C CA . PHE A 1 195 ? 58.515 41.151 -63.258 1.00 45.12 195 PHE A CA 1
ATOM 1402 C C . PHE A 1 195 ? 57.045 40.988 -62.780 1.00 45.12 195 PHE A C 1
ATOM 1404 O O . PHE A 1 195 ? 56.499 39.898 -62.845 1.00 45.12 195 PHE A O 1
ATOM 1411 N N . ALA A 1 196 ? 56.446 41.983 -62.111 1.00 47.00 196 ALA A N 1
ATOM 1412 C CA . ALA A 1 196 ? 55.496 42.988 -62.637 1.00 47.00 196 ALA A CA 1
ATOM 1413 C C . ALA A 1 196 ? 54.179 42.444 -63.245 1.00 47.00 196 ALA A C 1
ATOM 1415 O O . ALA A 1 196 ? 54.191 41.808 -64.289 1.00 47.00 196 ALA A O 1
ATOM 1416 N N . GLY A 1 197 ? 53.034 42.818 -62.655 1.00 43.38 197 GLY A N 1
ATOM 1417 C CA . GLY A 1 197 ? 51.710 42.590 -63.247 1.00 43.38 197 GLY A CA 1
ATOM 1418 C C . GLY A 1 197 ? 50.552 43.040 -62.354 1.00 43.38 197 GLY A C 1
ATOM 1419 O O . GLY A 1 197 ? 50.083 42.303 -61.503 1.00 43.38 197 GLY A O 1
ATOM 1420 N N . LYS A 1 198 ? 50.129 44.287 -62.538 1.00 47.06 198 LYS A N 1
ATOM 1421 C CA . LYS A 1 198 ? 49.062 45.024 -61.846 1.00 47.06 198 LYS A CA 1
ATOM 1422 C C . LYS A 1 198 ? 47.675 44.631 -62.378 1.00 47.06 198 LYS A C 1
ATOM 1424 O O . LYS A 1 198 ? 47.518 44.614 -63.590 1.00 47.06 198 LYS A O 1
ATOM 1429 N N . ALA A 1 199 ? 46.662 44.530 -61.514 1.00 47.31 199 ALA A N 1
ATOM 1430 C CA . ALA A 1 199 ? 45.309 45.017 -61.822 1.00 47.31 199 ALA A CA 1
ATOM 1431 C C . ALA A 1 199 ? 44.511 45.282 -60.532 1.00 47.31 199 ALA A C 1
ATOM 1433 O O . ALA A 1 199 ? 44.380 44.418 -59.673 1.00 47.31 199 ALA A O 1
ATOM 1434 N N . ARG A 1 200 ? 44.020 46.519 -60.399 1.00 59.34 200 ARG A N 1
ATOM 1435 C CA . ARG A 1 200 ? 42.969 46.935 -59.463 1.00 59.34 200 ARG A CA 1
ATOM 1436 C C . ARG A 1 200 ? 41.645 46.945 -60.231 1.00 59.34 200 ARG A C 1
ATOM 1438 O O . ARG A 1 200 ? 41.654 47.463 -61.346 1.00 59.34 200 ARG A O 1
ATOM 1445 N N . LYS A 1 201 ? 40.581 46.597 -59.497 1.00 50.06 201 LYS A N 1
ATOM 1446 C CA . LYS A 1 201 ? 39.142 46.663 -59.808 1.00 50.06 201 LYS A CA 1
ATOM 1447 C C . LYS A 1 201 ? 38.633 45.645 -60.814 1.00 50.06 201 LYS A C 1
ATOM 1449 O O . LYS A 1 201 ? 39.130 45.642 -61.955 1.00 50.06 201 LYS A O 1
#

Secondary structure (DSSP, 8-state):
--------S-SS-SSS-GGG-SSTTS--TT---SS-SSS-TTT-TTTTS--TT---SS-SSS-TTT-SSTT-SSS-GGG-SSTTS--TT---SS-SSS-TTT-SSTTS--TT---SS-SSS-TTT-SSTTS--TT---SS-SSS-TTT-SSTT-TT-SS----TT------PPPPS-------------------------